Protein AF-A0A7S3RUQ5-F1 (afdb_monomer_lite)

Organism: Emiliania huxleyi (NCBI:txid2903)

Sequence (228 aa):
QRASSPAPGCCCSPVHSRMVQTRSAAAQRRTLAQILPWPLYLPNLIGYVRVITMVAAMLESDPASEKAMWLLLLSLALDYIDGPCARAFDMCTQFGDLLDHYTDHVSMFWLVYITSTSTVNVAVNAAHAVVACGYMARCGHYFKHSSGGNFVTRLVEENNYFNMPAMLWNANTVLIPFVKMSYHIEKGLPQNDSTLLINIFDALGGLVTLSYTVAVCLPPDGRSRKGK

InterPro domains:
  IPR000462 CDP-alcohol phosphatidyltransferase [PF01066] (41-135)
  IPR043130 CDP-alcohol phosphatidyltransferase, transmembrane domain [G3DSA:1.20.120.1760] (20-215)
  IPR048254 CDP-alcohol phosphatidyltransferase, conserved site [PS00379] (82-104)

Foldseek 3Di:
DDDDDDDDDDDDDPPPDPPPVVVCVLVVLLVVQPVDDLCPRPLNVLLVQLLVLQVVLVPDPDNLDPSSLVSNVSSVVSLVVSVVSCVVSVNDDLVSQLSSQLSLLVQLLVLLVQQELDPLLNVLSVLLSCLQNVCCVVPSHGPVPDPFQAPLLCLLPPPDCVRPLVVLQCCQRPVLSSVLSVCCHPPVDRSHDDDPVSVVSNVSNSVSSNVNSVSSVDTGDPPPPPDD

Structure (mmCIF, N/CA/C/O backbone):
data_AF-A0A7S3RUQ5-F1
#
_entry.id   AF-A0A7S3RUQ5-F1
#
loop_
_atom_site.group_PDB
_atom_site.id
_atom_site.type_symbol
_atom_site.label_atom_id
_atom_site.label_alt_id
_atom_site.label_comp_id
_atom_site.label_asym_id
_atom_site.label_entity_id
_atom_site.label_seq_id
_atom_site.pdbx_PDB_ins_code
_atom_site.Cartn_x
_atom_site.Cartn_y
_atom_site.Cartn_z
_atom_site.occupancy
_atom_site.B_iso_or_equiv
_atom_site.auth_seq_id
_atom_site.auth_comp_id
_atom_site.auth_asym_id
_atom_site.auth_atom_id
_atom_site.pdbx_PDB_model_num
ATOM 1 N N . GLN A 1 1 ? -9.495 34.918 87.440 1.00 41.41 1 GLN A N 1
ATOM 2 C CA . GLN A 1 1 ? -10.255 34.450 86.254 1.00 41.41 1 GLN A CA 1
ATOM 3 C C . GLN A 1 1 ? -9.917 35.384 85.091 1.00 41.41 1 GLN A C 1
ATOM 5 O O . GLN A 1 1 ? -9.628 36.542 85.364 1.00 41.41 1 GLN A O 1
ATOM 10 N N . ARG A 1 2 ? -9.808 34.894 83.845 1.00 34.00 2 ARG A N 1
ATOM 11 C CA . ARG A 1 2 ? -9.290 35.691 82.707 1.00 34.00 2 ARG A CA 1
ATOM 12 C C . ARG A 1 2 ? -10.313 36.710 82.191 1.00 34.00 2 ARG A C 1
ATOM 14 O O . ARG A 1 2 ? -11.502 36.414 82.177 1.00 34.00 2 ARG A O 1
ATOM 21 N N . ALA A 1 3 ? -9.817 37.835 81.679 1.00 35.44 3 ALA A N 1
ATOM 22 C CA . ALA A 1 3 ? -10.584 38.824 80.926 1.00 35.44 3 ALA A CA 1
ATOM 23 C C . ALA A 1 3 ? -9.840 39.243 79.640 1.00 35.44 3 ALA A C 1
ATOM 25 O O . ALA A 1 3 ? -8.611 39.244 79.618 1.00 35.44 3 ALA A O 1
ATOM 26 N N . SER A 1 4 ? -10.629 39.641 78.632 1.00 37.72 4 SER A N 1
ATOM 27 C CA . SER A 1 4 ? -10.309 40.485 77.456 1.00 37.72 4 SER A CA 1
ATOM 28 C C . SER A 1 4 ? -9.244 40.063 76.418 1.00 37.72 4 SER A C 1
ATOM 30 O O . SER A 1 4 ? -8.124 39.672 76.730 1.00 37.72 4 SER A O 1
ATOM 32 N N . SER A 1 5 ? -9.631 40.230 75.147 1.00 41.16 5 SER A N 1
ATOM 33 C CA . SER A 1 5 ? -8.851 40.053 73.907 1.00 41.16 5 SER A CA 1
ATOM 34 C C . SER A 1 5 ? -7.804 41.155 73.661 1.00 41.16 5 SER A C 1
ATOM 36 O O . SER A 1 5 ? -7.797 42.169 74.359 1.00 41.16 5 SER A O 1
ATOM 38 N N . PRO A 1 6 ? -6.993 41.019 72.592 1.00 43.19 6 PRO A N 1
ATOM 39 C CA . PRO A 1 6 ? -7.121 41.993 71.492 1.00 43.19 6 PRO A CA 1
ATOM 40 C C . PRO A 1 6 ? -7.038 41.399 70.061 1.00 43.19 6 PRO A C 1
ATOM 42 O O . PRO A 1 6 ? -6.505 40.315 69.845 1.00 43.19 6 PRO A O 1
ATOM 45 N N . ALA A 1 7 ? -7.542 42.159 69.081 1.00 41.59 7 ALA A N 1
ATOM 46 C CA . ALA A 1 7 ? -7.189 42.110 67.643 1.00 41.59 7 ALA A CA 1
ATOM 47 C C . ALA A 1 7 ? -6.176 43.263 67.353 1.00 41.59 7 ALA A C 1
ATOM 49 O O . ALA A 1 7 ? -6.056 44.103 68.252 1.00 41.59 7 ALA A O 1
ATOM 50 N N . PRO A 1 8 ? -5.442 43.394 66.211 1.00 46.91 8 PRO A N 1
ATOM 51 C CA . PRO A 1 8 ? -5.715 42.991 64.808 1.00 46.91 8 PRO A CA 1
ATOM 52 C C . PRO A 1 8 ? -4.567 42.127 64.192 1.00 46.91 8 PRO A C 1
ATOM 54 O O . PRO A 1 8 ? -3.707 41.670 64.933 1.00 46.91 8 PRO A O 1
ATOM 57 N N . GLY A 1 9 ? -4.438 41.839 62.882 1.00 31.56 9 GLY A N 1
ATOM 58 C CA . GLY A 1 9 ? -5.301 42.003 61.691 1.00 31.56 9 GLY A CA 1
ATOM 59 C C . GLY A 1 9 ? -4.497 42.079 60.363 1.00 31.56 9 GLY A C 1
ATOM 60 O O . GLY A 1 9 ? -3.276 42.090 60.389 1.00 31.56 9 GLY A O 1
ATOM 61 N N . CYS A 1 10 ? -5.204 42.151 59.222 1.00 37.03 10 CYS A N 1
ATOM 62 C CA . CYS A 1 10 ? -4.738 42.390 57.834 1.00 37.03 10 CYS A CA 1
ATOM 63 C C . CYS A 1 10 ? -3.540 41.582 57.259 1.00 37.03 10 CYS A C 1
ATOM 65 O O . CYS A 1 10 ? -2.379 41.887 57.511 1.00 37.03 10 CYS A O 1
ATOM 67 N N . CYS A 1 11 ? -3.830 40.679 56.311 1.00 30.78 11 CYS A N 1
ATOM 68 C CA . CYS A 1 11 ? -2.965 40.417 55.149 1.00 30.78 11 CYS A CA 1
ATOM 69 C C . CYS A 1 11 ? -3.794 39.859 53.979 1.00 30.78 11 CYS A C 1
ATOM 71 O O . CYS A 1 11 ? -4.090 38.667 53.915 1.00 30.78 11 CYS A O 1
ATOM 73 N N . CYS A 1 12 ? -4.184 40.732 53.049 1.00 38.19 12 CYS A N 1
ATOM 74 C CA . CYS A 1 12 ? -4.785 40.325 51.780 1.00 38.19 12 CYS A CA 1
ATOM 75 C C . CYS A 1 12 ? -3.699 39.835 50.810 1.00 38.19 12 CYS A C 1
ATOM 77 O O . CYS A 1 12 ? -2.735 40.556 50.571 1.00 38.19 12 CYS A O 1
ATOM 79 N N . SER A 1 13 ? -3.912 38.678 50.176 1.00 39.06 13 SER A N 1
ATOM 80 C CA . SER A 1 13 ? -3.107 38.206 49.039 1.00 39.06 13 SER A CA 1
ATOM 81 C C . SER A 1 13 ? -4.021 37.613 47.958 1.00 39.06 13 SER A C 1
ATOM 83 O O . SER A 1 13 ? -4.624 36.563 48.190 1.00 39.06 13 SER A O 1
ATOM 85 N N . PRO A 1 14 ? -4.154 38.241 46.774 1.00 42.31 14 PRO A N 1
ATOM 86 C CA . PRO A 1 14 ? -5.020 37.744 45.709 1.00 42.31 14 PRO A CA 1
ATOM 87 C C . PRO A 1 14 ? -4.316 36.653 44.884 1.00 42.31 14 PRO A C 1
ATOM 89 O O . PRO A 1 14 ? -3.682 36.929 43.868 1.00 42.31 14 PRO A O 1
ATOM 92 N N . VAL A 1 15 ? -4.456 35.386 45.286 1.00 44.25 15 VAL A N 1
ATOM 93 C CA . VAL A 1 15 ? -3.943 34.225 44.524 1.00 44.25 15 VAL A CA 1
ATOM 94 C C . VAL A 1 15 ? -5.081 33.542 43.754 1.00 44.25 15 VAL A C 1
ATOM 96 O O . VAL A 1 15 ? -5.391 32.371 43.970 1.00 44.25 15 VAL A O 1
ATOM 99 N N . HIS A 1 16 ? -5.750 34.278 42.858 1.00 47.06 16 HIS A N 1
ATOM 100 C CA . HIS A 1 16 ? -6.876 33.741 42.075 1.00 47.06 16 HIS A CA 1
ATOM 101 C C . HIS A 1 16 ? -7.026 34.373 40.679 1.00 47.06 16 HIS A C 1
ATOM 103 O O . HIS A 1 16 ? -8.023 35.020 40.365 1.00 47.06 16 HIS A O 1
ATOM 109 N N . SER A 1 17 ? -6.018 34.212 39.806 1.00 47.34 17 SER A N 1
ATOM 110 C CA . SER A 1 17 ? -6.106 34.741 38.424 1.00 47.34 17 SER A CA 1
ATOM 111 C C . SER A 1 17 ? -5.331 33.988 37.328 1.00 47.34 17 SER A C 1
ATOM 113 O O . SER A 1 17 ? -5.346 34.443 36.191 1.00 47.34 17 SER A O 1
ATOM 115 N N . ARG A 1 18 ? -4.650 32.858 37.603 1.00 45.66 18 ARG A N 1
ATOM 116 C CA . ARG A 1 18 ? -3.743 32.222 36.606 1.00 45.66 18 ARG A CA 1
ATOM 117 C C . ARG A 1 18 ? -4.058 30.765 36.206 1.00 45.66 18 ARG A C 1
ATOM 119 O O . ARG A 1 18 ? -3.348 30.209 35.381 1.00 45.66 18 ARG A O 1
ATOM 126 N N . MET A 1 19 ? -5.132 30.155 36.724 1.00 44.47 19 MET A N 1
A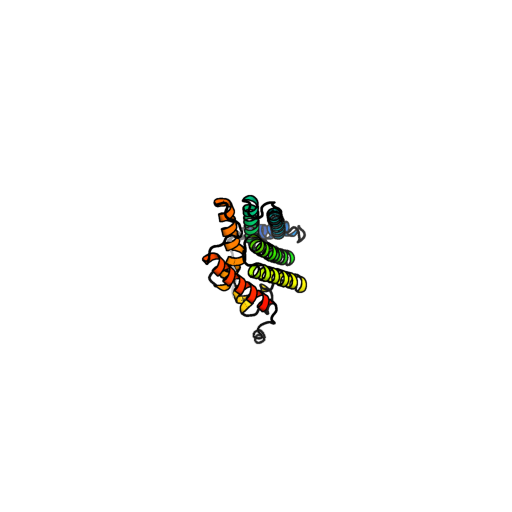TOM 127 C CA . MET A 1 19 ? -5.529 28.765 36.389 1.00 44.47 19 MET A CA 1
ATOM 128 C C . MET A 1 19 ? -6.768 28.623 35.483 1.00 44.47 19 MET A C 1
ATOM 130 O O . MET A 1 19 ? -7.081 27.515 35.054 1.00 44.47 19 MET A O 1
ATOM 134 N N . VAL A 1 20 ? -7.477 29.713 35.168 1.00 47.56 20 VAL A N 1
ATOM 135 C CA . VAL A 1 20 ? -8.730 29.648 34.383 1.00 47.56 20 VAL A CA 1
ATOM 136 C C . VAL A 1 20 ? -8.476 29.696 32.866 1.00 47.56 20 VAL A C 1
ATOM 138 O O . VAL A 1 20 ? -9.166 29.020 32.108 1.00 47.56 20 VAL A O 1
ATOM 141 N N . GLN A 1 21 ? -7.450 30.424 32.409 1.00 48.38 21 GLN A N 1
ATOM 142 C CA . GLN A 1 21 ? -7.190 30.644 30.975 1.00 48.38 21 GLN A CA 1
ATOM 143 C C . GLN A 1 21 ? -6.604 29.434 30.224 1.00 48.38 21 GLN A C 1
ATOM 145 O O . GLN A 1 21 ? -6.778 29.329 29.014 1.00 48.38 21 GLN A O 1
ATOM 150 N N . THR A 1 22 ? -5.933 28.495 30.898 1.00 49.50 22 THR A N 1
ATOM 151 C CA . THR A 1 22 ? -5.364 27.305 30.231 1.00 49.50 22 THR A CA 1
ATOM 152 C C . THR A 1 22 ? -6.409 26.228 29.941 1.00 49.50 22 THR A C 1
ATOM 154 O O . THR A 1 22 ? -6.268 25.475 28.978 1.00 49.50 22 THR A O 1
ATOM 157 N N . ARG A 1 23 ? -7.491 26.169 30.731 1.00 49.53 23 ARG A N 1
ATOM 158 C CA . ARG A 1 23 ? -8.596 25.221 30.517 1.00 49.53 23 ARG A CA 1
ATOM 159 C C . ARG A 1 23 ? -9.481 25.598 29.328 1.00 49.53 23 ARG A C 1
ATOM 161 O O . ARG A 1 23 ? -9.936 24.694 28.629 1.00 49.53 23 ARG A O 1
ATOM 168 N N . SER A 1 24 ? -9.701 26.891 29.067 1.00 54.22 24 SER A N 1
ATOM 169 C CA . SER A 1 24 ? -10.572 27.324 27.966 1.00 54.22 24 SER A CA 1
ATOM 170 C C . SER A 1 24 ? -9.995 26.959 26.599 1.00 54.22 24 SER A C 1
ATOM 172 O O . SER A 1 24 ? -10.702 26.349 25.812 1.00 54.22 24 SER A O 1
ATOM 174 N N . ALA A 1 25 ? -8.711 27.217 26.328 1.00 52.16 25 ALA A N 1
ATOM 175 C CA . ALA A 1 25 ? -8.114 26.925 25.020 1.00 52.16 25 ALA A CA 1
ATOM 176 C C . ALA A 1 25 ? -8.178 25.430 24.636 1.00 52.16 25 ALA A C 1
ATOM 178 O O . ALA A 1 25 ? -8.459 25.101 23.485 1.00 52.16 25 ALA A O 1
ATOM 179 N N . ALA A 1 26 ? -7.970 24.517 25.591 1.00 52.06 26 ALA A N 1
ATOM 180 C CA . ALA A 1 26 ? -8.081 23.076 25.351 1.00 52.06 26 ALA A CA 1
ATOM 181 C C . ALA A 1 26 ? -9.545 22.615 25.194 1.00 52.06 26 ALA A C 1
ATOM 183 O O . ALA A 1 26 ? -9.856 21.844 24.287 1.00 52.06 26 ALA A O 1
ATOM 184 N N . ALA A 1 27 ? -10.461 23.123 26.026 1.00 52.44 27 ALA A N 1
ATOM 185 C CA . ALA A 1 27 ? -11.891 22.825 25.912 1.00 52.44 27 ALA A CA 1
ATOM 186 C C . ALA A 1 27 ? -12.520 23.402 24.625 1.00 52.44 27 ALA A C 1
ATOM 188 O O . ALA A 1 27 ? -13.390 22.780 24.027 1.00 52.44 27 ALA A O 1
ATOM 189 N N . GLN A 1 28 ? -12.041 24.559 24.166 1.00 49.50 28 GLN A N 1
ATOM 190 C CA . GLN A 1 28 ? -12.545 25.275 22.992 1.00 49.50 28 GLN A CA 1
ATOM 191 C C . GLN A 1 28 ? -11.933 24.771 21.672 1.00 49.50 28 GLN A C 1
ATOM 193 O O . GLN A 1 28 ? -12.549 24.899 20.618 1.00 49.50 28 GLN A O 1
ATOM 198 N N . ARG A 1 29 ? -10.756 24.124 21.718 1.00 52.50 29 ARG A N 1
ATOM 199 C CA . ARG A 1 29 ? -10.254 23.301 20.602 1.00 52.50 29 ARG A CA 1
ATOM 200 C C . ARG A 1 29 ? -11.094 22.037 20.405 1.00 52.50 29 ARG A C 1
ATOM 202 O O . ARG A 1 29 ? -11.382 21.689 19.265 1.00 52.50 29 ARG A O 1
ATOM 209 N N . ARG A 1 30 ? -11.534 21.393 21.496 1.00 53.62 30 ARG A N 1
ATOM 210 C CA . ARG A 1 30 ? -12.433 20.226 21.434 1.00 53.62 30 ARG A CA 1
ATOM 211 C C . ARG A 1 30 ? -13.776 20.557 20.782 1.00 53.62 30 ARG A C 1
ATOM 213 O O . ARG A 1 30 ? -14.226 19.796 19.936 1.00 53.62 30 ARG A O 1
ATOM 220 N N . THR A 1 31 ? -14.390 21.697 21.107 1.00 56.38 31 THR A N 1
ATOM 221 C CA . THR A 1 31 ? -15.715 22.038 20.561 1.00 56.38 31 THR A CA 1
ATOM 222 C C . THR A 1 31 ? -15.710 22.323 19.060 1.00 56.38 31 THR A C 1
ATOM 224 O O . THR A 1 31 ? -16.590 21.823 18.373 1.00 56.38 31 THR A O 1
ATOM 227 N N . LEU A 1 32 ? -14.730 23.055 18.515 1.00 53.09 32 LEU A N 1
ATOM 228 C CA . LEU A 1 32 ? -14.664 23.294 17.061 1.00 53.09 32 LEU A CA 1
ATOM 229 C C . LEU A 1 32 ? -14.404 22.011 16.258 1.00 53.09 32 LEU A C 1
ATOM 231 O O . LEU A 1 32 ? -14.977 21.834 15.187 1.00 53.09 32 LEU A O 1
ATOM 235 N N . ALA A 1 33 ? -13.586 21.105 16.797 1.00 55.34 33 ALA A N 1
ATOM 236 C CA . ALA A 1 33 ? -13.319 19.801 16.199 1.00 55.34 33 ALA A CA 1
ATOM 237 C C . ALA A 1 33 ? -14.564 18.884 16.205 1.00 55.34 33 ALA A C 1
ATOM 239 O O . ALA A 1 33 ? -14.826 18.194 15.224 1.00 55.34 33 ALA A O 1
ATOM 240 N N . GLN A 1 34 ? -15.358 18.906 17.282 1.00 57.88 34 GLN A N 1
ATOM 241 C CA . GLN A 1 34 ? -16.485 17.985 17.508 1.00 57.88 34 GLN A CA 1
ATOM 242 C C . GLN A 1 34 ? -17.861 18.487 17.019 1.00 57.88 34 GLN A C 1
ATOM 244 O O . GLN A 1 34 ? -18.868 17.829 17.269 1.00 57.88 34 GLN A O 1
ATOM 249 N N . ILE A 1 35 ? -17.939 19.624 16.314 1.00 67.31 35 ILE A N 1
ATOM 250 C CA . ILE A 1 35 ? -19.180 20.063 15.633 1.00 67.31 35 ILE A CA 1
ATOM 251 C C . ILE A 1 35 ? -19.417 19.282 14.329 1.00 67.31 35 ILE 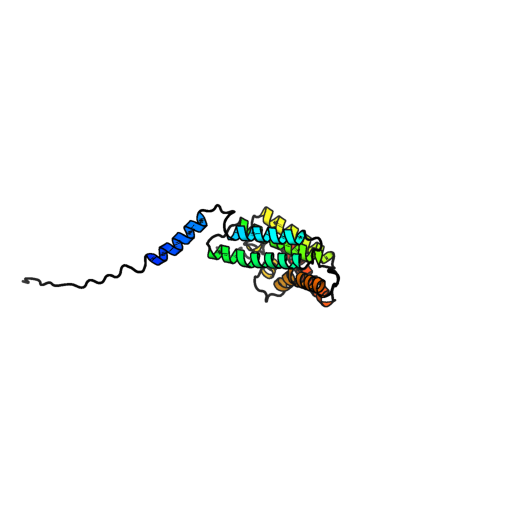A C 1
ATOM 253 O O . ILE A 1 35 ? -20.558 19.114 13.900 1.00 67.31 35 ILE A O 1
ATOM 257 N N . LEU A 1 36 ? -18.347 18.812 13.684 1.00 78.44 36 LEU A N 1
ATOM 258 C CA . LEU A 1 36 ? -18.434 18.056 12.438 1.00 78.44 36 LEU A CA 1
ATOM 259 C C . LEU A 1 36 ? -18.882 16.607 12.706 1.00 78.44 36 LEU A C 1
ATOM 261 O O . LEU A 1 36 ? -18.497 16.028 13.720 1.00 78.44 36 LEU A O 1
ATOM 265 N N . PRO A 1 37 ? -19.661 15.978 11.807 1.00 86.38 37 PRO A N 1
ATOM 266 C CA . PRO A 1 37 ? -19.917 14.546 11.889 1.00 86.38 37 PRO A CA 1
ATOM 267 C C . PRO A 1 37 ? -18.615 13.772 11.638 1.00 86.38 37 PRO A C 1
ATOM 269 O O . PRO A 1 37 ? -17.751 14.226 10.887 1.00 86.38 37 PRO A O 1
ATOM 272 N N . TRP A 1 38 ? -18.496 12.569 12.209 1.00 85.94 38 TRP A N 1
ATOM 273 C CA . TRP A 1 38 ? -17.268 11.764 12.154 1.00 85.94 38 TRP A CA 1
ATOM 274 C C . TRP A 1 38 ? -16.650 11.546 10.751 1.00 85.94 38 TRP A C 1
ATOM 276 O O . TRP A 1 38 ? -15.420 11.504 10.684 1.00 85.94 38 TRP A O 1
ATOM 286 N N . PRO A 1 39 ? -17.389 11.464 9.616 1.00 89.38 39 PRO A N 1
ATOM 287 C CA . PRO A 1 39 ? -16.758 11.332 8.297 1.00 89.38 39 PRO A CA 1
ATOM 288 C C . PRO A 1 39 ? -15.963 12.581 7.890 1.00 89.38 39 PRO A C 1
ATOM 290 O O . PRO A 1 39 ? -15.041 12.497 7.094 1.00 89.38 39 PRO A O 1
ATOM 293 N N . LEU A 1 40 ? -16.300 13.746 8.452 1.00 89.44 40 LEU A N 1
ATOM 294 C CA . LEU A 1 40 ? -15.682 15.038 8.141 1.00 89.44 40 LEU A CA 1
ATOM 295 C C . LEU A 1 40 ? -14.613 15.453 9.165 1.00 89.44 40 LEU A C 1
ATOM 297 O O . LEU A 1 40 ? -14.158 16.595 9.155 1.00 89.44 40 LEU A O 1
ATOM 301 N N . TYR A 1 41 ? -14.200 14.550 10.059 1.00 91.12 41 TYR A N 1
ATOM 302 C CA . TYR A 1 41 ? -13.046 14.786 10.925 1.00 91.12 41 TYR A CA 1
ATOM 303 C C . TYR A 1 41 ? -11.772 14.965 10.090 1.00 91.12 41 TYR A C 1
ATOM 305 O O . TYR A 1 41 ? -11.559 14.251 9.112 1.00 91.12 41 TYR A O 1
ATOM 313 N N . LEU A 1 42 ? -10.895 15.884 10.507 1.00 89.62 42 LEU A N 1
ATOM 314 C CA . LEU A 1 42 ? -9.682 16.245 9.762 1.00 89.62 42 LEU A CA 1
ATOM 315 C C . LEU A 1 42 ? -8.812 15.039 9.329 1.00 89.62 42 LEU A C 1
ATOM 317 O O . LEU A 1 42 ? -8.408 15.029 8.170 1.00 89.62 42 LEU A O 1
ATOM 321 N N . PRO A 1 43 ? -8.565 14.003 10.162 1.00 91.31 43 PRO A N 1
ATOM 322 C CA . PRO A 1 43 ? -7.822 12.814 9.730 1.00 91.31 43 PRO A CA 1
ATOM 323 C C . PRO A 1 43 ? -8.531 12.032 8.617 1.00 91.31 43 PRO A C 1
ATOM 325 O O . PRO A 1 43 ? -7.895 11.615 7.658 1.00 91.31 43 PRO A O 1
ATOM 328 N N . ASN A 1 44 ? -9.859 11.897 8.692 1.00 93.62 44 ASN A N 1
ATOM 329 C CA . ASN A 1 44 ? -10.645 11.201 7.671 1.00 93.62 44 ASN A CA 1
ATOM 330 C C . ASN A 1 44 ? -10.645 11.981 6.344 1.00 93.62 44 ASN A C 1
ATOM 332 O O . ASN A 1 44 ? -10.560 11.374 5.280 1.00 93.62 44 ASN A O 1
ATOM 336 N N . LEU A 1 45 ? -10.650 13.320 6.397 1.00 93.75 45 LEU A N 1
ATOM 337 C CA . LEU A 1 45 ? -10.471 14.165 5.211 1.00 93.75 45 LEU A CA 1
ATOM 338 C C . LEU A 1 45 ? -9.080 13.989 4.577 1.00 93.75 45 LEU A C 1
ATOM 340 O O . LEU A 1 45 ? -8.988 13.911 3.354 1.00 93.75 45 LEU A O 1
ATOM 344 N N . ILE A 1 46 ? -8.016 13.883 5.385 1.00 94.19 46 ILE A N 1
ATOM 345 C CA . ILE A 1 46 ? -6.659 13.563 4.901 1.00 94.19 46 ILE A CA 1
ATOM 346 C C . ILE A 1 46 ? -6.656 12.182 4.224 1.00 94.19 46 ILE A C 1
ATOM 348 O O . ILE A 1 46 ? -6.179 12.068 3.096 1.00 94.19 46 ILE A O 1
ATOM 352 N N . GLY A 1 47 ? -7.287 11.176 4.841 1.00 93.81 47 GLY A N 1
ATOM 353 C CA . GLY A 1 47 ? -7.475 9.843 4.261 1.00 93.81 47 GLY A CA 1
ATOM 354 C C . GLY A 1 47 ? -8.219 9.854 2.917 1.00 93.81 47 GLY A C 1
ATOM 355 O O . GLY A 1 47 ? -7.823 9.159 1.984 1.00 93.81 47 GLY A O 1
ATOM 356 N N . TYR A 1 48 ? -9.246 10.695 2.745 1.00 96.25 48 TYR A N 1
ATOM 357 C CA . TYR A 1 48 ? -9.910 10.851 1.442 1.00 96.25 48 TYR A CA 1
ATOM 358 C C . TYR A 1 48 ? -8.991 11.471 0.385 1.00 96.25 48 TYR A C 1
ATOM 360 O O . TYR A 1 48 ? -8.985 11.009 -0.756 1.00 96.25 48 TYR A O 1
ATOM 368 N N . VAL A 1 49 ? -8.198 12.488 0.744 1.00 96.56 49 VAL A N 1
ATOM 369 C CA . VAL A 1 49 ? -7.220 13.083 -0.182 1.00 96.56 49 VAL A CA 1
ATOM 370 C C . VAL A 1 49 ? -6.165 12.047 -0.577 1.00 96.56 49 VAL A C 1
ATOM 372 O O . VAL A 1 49 ? -5.895 11.918 -1.767 1.00 96.56 49 VAL A O 1
ATOM 375 N N . ARG A 1 50 ? -5.656 11.251 0.376 1.00 95.44 50 ARG A N 1
ATOM 376 C CA . ARG A 1 50 ? -4.743 10.118 0.137 1.00 95.44 50 ARG A CA 1
ATOM 377 C C . ARG A 1 50 ? -5.315 9.141 -0.893 1.00 95.44 50 ARG A C 1
ATOM 379 O O . ARG A 1 50 ? -4.671 8.893 -1.912 1.00 95.44 50 ARG A O 1
ATOM 386 N N . VAL A 1 51 ? -6.548 8.662 -0.696 1.00 96.75 51 VAL A N 1
ATOM 387 C CA . VAL A 1 51 ? -7.229 7.764 -1.652 1.00 96.75 51 VAL A CA 1
ATOM 388 C C . VAL A 1 51 ? -7.353 8.406 -3.036 1.00 96.75 51 VAL A C 1
ATOM 390 O O . VAL A 1 51 ? -7.058 7.753 -4.035 1.00 96.75 51 VAL A O 1
ATOM 393 N N . ILE A 1 52 ? -7.732 9.686 -3.118 1.00 97.44 52 ILE A N 1
ATOM 394 C CA . ILE A 1 52 ? -7.829 10.410 -4.396 1.00 97.44 52 ILE A CA 1
ATOM 395 C C . ILE A 1 52 ? -6.456 10.507 -5.078 1.00 97.44 52 ILE A C 1
ATOM 397 O O . ILE A 1 52 ? -6.367 10.258 -6.278 1.00 97.44 52 ILE A O 1
ATOM 401 N N . THR A 1 53 ? -5.382 10.815 -4.343 1.00 96.94 53 THR A N 1
ATOM 402 C CA . THR A 1 53 ? -4.021 10.892 -4.905 1.00 96.94 53 THR A CA 1
ATOM 403 C C . THR A 1 53 ? -3.491 9.532 -5.355 1.00 96.94 53 THR A C 1
ATOM 405 O O . THR A 1 53 ? -2.903 9.443 -6.431 1.00 96.94 53 THR A O 1
ATOM 408 N N . MET A 1 54 ? -3.766 8.462 -4.600 1.00 96.50 54 MET A N 1
ATOM 409 C CA . MET A 1 54 ? -3.426 7.089 -4.980 1.00 96.50 54 MET A CA 1
ATOM 410 C C . MET A 1 54 ? -4.149 6.681 -6.269 1.00 96.50 54 MET A C 1
ATOM 412 O O . MET A 1 54 ? -3.512 6.239 -7.221 1.00 96.50 54 MET A O 1
ATOM 416 N N . VAL A 1 55 ? -5.472 6.866 -6.328 1.00 96.62 55 VAL A N 1
ATOM 417 C CA . VAL A 1 55 ? -6.276 6.519 -7.509 1.00 96.62 55 VAL A CA 1
ATOM 418 C C . VAL A 1 55 ? -5.873 7.366 -8.717 1.00 96.62 55 VAL A C 1
ATOM 420 O O . VAL A 1 55 ? -5.781 6.835 -9.819 1.00 96.62 55 VAL A O 1
ATOM 423 N N . ALA A 1 56 ? -5.558 8.651 -8.532 1.00 96.50 56 ALA A N 1
ATOM 424 C CA . ALA A 1 56 ? -5.038 9.491 -9.608 1.00 96.50 56 ALA A CA 1
ATOM 425 C C . ALA A 1 56 ? -3.714 8.950 -10.177 1.00 96.50 56 ALA A C 1
ATOM 427 O O . ALA A 1 56 ? -3.563 8.918 -11.392 1.00 96.50 56 ALA A O 1
ATOM 428 N N . ALA A 1 57 ? -2.795 8.460 -9.335 1.00 95.62 57 ALA A N 1
ATOM 429 C CA . ALA A 1 57 ? -1.564 7.817 -9.801 1.00 95.62 57 ALA A CA 1
ATOM 430 C C . ALA A 1 57 ? -1.821 6.502 -10.558 1.00 95.62 57 ALA A C 1
ATOM 432 O O . ALA A 1 57 ? -1.195 6.249 -11.583 1.00 95.62 57 ALA A O 1
ATOM 433 N N . MET A 1 58 ? -2.756 5.677 -10.073 1.00 94.75 58 MET A N 1
ATOM 434 C CA . MET A 1 58 ? -3.147 4.411 -10.712 1.00 94.75 58 MET A CA 1
ATOM 435 C C . MET A 1 58 ? -3.807 4.598 -12.088 1.00 94.75 58 MET A C 1
ATOM 437 O O . MET A 1 58 ? -3.813 3.669 -12.891 1.00 94.75 58 MET A O 1
ATOM 441 N N . LEU A 1 59 ? -4.390 5.774 -12.343 1.00 95.81 59 LEU A N 1
ATOM 442 C CA . LEU A 1 59 ? -5.073 6.123 -13.592 1.00 95.81 59 LEU A CA 1
ATOM 443 C C . LEU A 1 59 ? -4.171 6.835 -14.615 1.00 95.81 59 LEU A C 1
ATOM 445 O O . LEU A 1 59 ? -4.639 7.137 -15.715 1.00 95.81 59 LEU A O 1
ATOM 449 N N . GLU A 1 60 ? -2.901 7.108 -14.294 1.00 94.81 60 GLU A N 1
ATOM 450 C CA . GLU A 1 60 ? -1.958 7.634 -15.284 1.00 94.81 60 GLU A CA 1
ATOM 451 C C . GLU A 1 60 ? -1.698 6.603 -16.391 1.00 94.81 60 GLU A C 1
ATOM 453 O O . GLU A 1 60 ? -1.576 5.403 -16.148 1.00 94.81 60 GLU A O 1
ATOM 458 N N . SER A 1 61 ? -1.571 7.08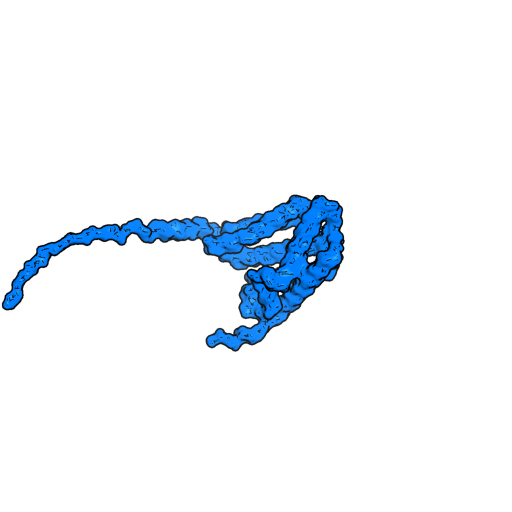1 -17.632 1.00 90.00 61 SER A N 1
ATOM 459 C CA . SER A 1 61 ? -1.339 6.227 -18.806 1.00 90.00 61 SER A CA 1
ATOM 460 C C . SER A 1 61 ? -0.001 5.483 -18.771 1.00 90.00 61 SER A C 1
ATOM 462 O O . SER A 1 61 ? 0.141 4.448 -19.415 1.00 90.00 61 SER A O 1
ATOM 464 N N . ASP A 1 62 ? 0.971 6.028 -18.038 1.00 90.06 62 ASP A N 1
ATOM 465 C CA . ASP A 1 62 ? 2.198 5.345 -17.643 1.00 90.06 62 ASP A CA 1
ATOM 466 C C . ASP A 1 62 ? 2.228 5.248 -16.103 1.00 90.06 62 ASP A C 1
ATOM 468 O O . ASP A 1 62 ? 2.420 6.274 -15.430 1.00 90.06 62 ASP A O 1
ATOM 472 N N . PRO A 1 63 ? 2.053 4.034 -15.540 1.00 87.44 63 PRO A N 1
ATOM 473 C CA . PRO A 1 63 ? 2.055 3.795 -14.099 1.00 87.44 63 PRO A CA 1
ATOM 474 C C . PRO A 1 63 ? 3.348 4.177 -13.369 1.00 87.44 63 PRO A C 1
ATOM 476 O O . PRO A 1 63 ? 3.298 4.370 -12.156 1.00 87.44 63 PRO A O 1
ATOM 479 N N . ALA A 1 64 ? 4.486 4.297 -14.065 1.00 88.00 64 ALA A N 1
ATOM 480 C CA . ALA A 1 64 ? 5.751 4.752 -13.479 1.00 88.00 64 ALA A CA 1
ATOM 481 C C . ALA A 1 64 ? 6.205 6.123 -14.002 1.00 88.00 64 ALA A C 1
ATOM 483 O O . ALA A 1 64 ? 7.374 6.480 -13.861 1.00 88.00 64 ALA A O 1
ATOM 484 N N . SER A 1 65 ? 5.279 6.915 -14.545 1.00 92.62 65 SER A N 1
ATOM 485 C CA . SER A 1 65 ? 5.536 8.318 -14.866 1.00 92.62 65 SER A CA 1
ATOM 486 C C . SER A 1 65 ? 5.944 9.116 -13.621 1.00 92.62 65 SER A C 1
ATOM 488 O O . SER A 1 65 ? 5.529 8.822 -12.496 1.00 92.62 65 SER A O 1
ATOM 490 N N . GLU A 1 66 ? 6.704 10.196 -13.820 1.00 93.44 66 GLU A N 1
ATOM 491 C CA . GLU A 1 66 ? 7.116 11.090 -12.727 1.00 93.44 66 GLU A CA 1
ATOM 492 C C . GLU A 1 66 ? 5.908 11.618 -11.930 1.00 93.44 66 GLU A C 1
ATOM 494 O O . GLU A 1 66 ? 5.935 11.688 -10.702 1.00 93.44 66 GLU A O 1
ATOM 499 N N . LYS A 1 67 ? 4.801 11.911 -12.623 1.00 94.94 67 LYS A N 1
ATOM 500 C CA . LYS A 1 67 ? 3.542 12.345 -12.012 1.00 94.94 67 LYS A CA 1
ATOM 501 C C . LYS A 1 67 ? 2.911 11.254 -11.141 1.00 94.94 67 LYS A C 1
ATOM 503 O O . LYS A 1 67 ? 2.503 11.562 -10.022 1.00 94.94 67 LYS A O 1
ATOM 508 N N . ALA A 1 68 ? 2.856 10.003 -11.609 1.00 94.56 68 ALA A N 1
ATOM 509 C CA . ALA A 1 68 ? 2.369 8.882 -10.803 1.00 94.56 68 ALA A CA 1
ATOM 510 C C . ALA A 1 68 ? 3.237 8.683 -9.549 1.00 94.56 68 ALA A C 1
ATOM 512 O O . ALA A 1 68 ? 2.706 8.557 -8.445 1.00 94.56 68 ALA A O 1
ATOM 513 N N . MET A 1 69 ? 4.566 8.755 -9.691 1.00 94.12 69 MET A N 1
ATOM 514 C CA . MET A 1 69 ? 5.504 8.668 -8.568 1.00 94.12 69 MET A CA 1
ATOM 515 C C . MET A 1 69 ? 5.275 9.783 -7.534 1.00 94.12 69 MET A C 1
ATOM 517 O O . MET A 1 69 ? 5.147 9.487 -6.347 1.00 94.12 69 MET A O 1
ATOM 521 N N . TRP A 1 70 ? 5.159 11.050 -7.951 1.00 95.94 70 TRP A N 1
ATOM 522 C CA . TRP A 1 70 ? 4.893 12.164 -7.029 1.00 95.94 70 TRP A CA 1
ATOM 523 C C . TRP A 1 70 ? 3.532 12.060 -6.333 1.00 95.94 70 TRP A C 1
ATOM 525 O O . TRP A 1 70 ? 3.432 12.367 -5.145 1.00 95.94 70 TRP A O 1
ATOM 535 N N . LEU A 1 71 ? 2.493 11.600 -7.035 1.00 96.75 71 LEU A N 1
ATOM 536 C CA . LEU A 1 71 ? 1.169 11.368 -6.450 1.00 96.75 71 LEU A CA 1
ATOM 537 C C . LEU A 1 71 ? 1.183 10.226 -5.418 1.00 96.75 71 LEU A C 1
ATOM 539 O O . LEU A 1 71 ? 0.556 10.355 -4.367 1.00 96.75 71 LEU A O 1
ATOM 543 N N . LEU A 1 72 ? 1.937 9.149 -5.663 1.00 95.38 72 LEU A N 1
ATOM 544 C CA . LEU A 1 72 ? 2.128 8.053 -4.703 1.00 95.38 72 LEU A CA 1
ATOM 545 C C . LEU A 1 72 ? 2.964 8.483 -3.488 1.00 95.38 72 LEU A C 1
ATOM 547 O O . LEU A 1 72 ? 2.615 8.140 -2.361 1.00 95.38 72 LEU A O 1
ATOM 551 N N . LEU A 1 73 ? 4.018 9.282 -3.686 1.00 94.94 73 LEU A N 1
ATOM 552 C CA . LEU A 1 73 ? 4.799 9.860 -2.585 1.00 94.94 73 LEU A CA 1
ATOM 553 C C . LEU A 1 73 ? 3.962 10.827 -1.735 1.00 94.94 73 LEU A C 1
ATOM 555 O O . LEU A 1 73 ? 4.064 10.808 -0.511 1.00 94.94 73 LEU A O 1
ATOM 559 N N . LEU A 1 74 ? 3.093 11.632 -2.358 1.00 96.44 74 LEU A N 1
ATOM 560 C CA . LEU A 1 74 ? 2.129 12.471 -1.643 1.00 96.44 74 LEU A CA 1
ATOM 561 C C . LEU A 1 74 ? 1.119 11.618 -0.862 1.00 96.44 74 LEU A C 1
ATOM 563 O O . LEU A 1 74 ? 0.864 11.904 0.304 1.00 96.44 74 LEU A O 1
ATOM 567 N N . SER A 1 75 ? 0.597 10.547 -1.464 1.00 96.06 75 SER A N 1
ATOM 568 C CA . SER A 1 75 ? -0.293 9.589 -0.797 1.00 96.06 75 SER A CA 1
ATOM 569 C C . SER A 1 75 ? 0.354 8.986 0.461 1.00 96.06 75 SER A C 1
ATOM 571 O O . SER A 1 75 ? -0.264 8.979 1.524 1.00 96.06 75 SER A O 1
ATOM 573 N N . LEU A 1 76 ? 1.616 8.551 0.368 1.00 93.50 76 LEU A N 1
ATOM 574 C CA . LEU A 1 76 ? 2.395 8.004 1.489 1.00 93.50 76 LEU A CA 1
ATOM 575 C C . LEU A 1 76 ? 2.756 9.067 2.547 1.00 93.50 76 LEU A C 1
ATOM 577 O O . LEU A 1 76 ? 2.850 8.771 3.735 1.00 93.50 76 LEU A O 1
ATOM 581 N N . ALA A 1 77 ? 2.941 10.326 2.147 1.00 95.31 77 ALA A N 1
ATOM 582 C CA . ALA A 1 77 ? 3.152 11.419 3.093 1.00 95.31 77 ALA A CA 1
ATOM 583 C C . ALA A 1 77 ? 1.870 11.771 3.872 1.00 95.31 77 ALA A C 1
ATOM 585 O O . ALA A 1 77 ? 1.949 12.115 5.050 1.00 95.31 77 ALA A O 1
ATOM 586 N N . LEU A 1 78 ? 0.699 11.691 3.230 1.00 95.00 78 LEU A N 1
ATOM 587 C CA . LEU A 1 78 ? -0.601 11.933 3.865 1.00 95.00 78 LEU A CA 1
ATOM 588 C C . LEU A 1 78 ? -0.953 10.829 4.871 1.00 95.00 78 LEU A C 1
ATOM 590 O O . LEU A 1 78 ? -1.379 11.158 5.976 1.00 95.00 78 LEU A O 1
ATOM 594 N N . ASP A 1 79 ? -0.694 9.568 4.512 1.00 92.94 79 ASP A N 1
ATOM 595 C CA . ASP A 1 79 ? -0.749 8.397 5.403 1.00 92.94 79 ASP A CA 1
ATOM 596 C C . ASP A 1 79 ? 0.009 8.641 6.717 1.00 92.94 79 ASP A C 1
ATOM 598 O O . ASP A 1 79 ? -0.573 8.707 7.801 1.00 92.94 79 ASP A O 1
ATOM 602 N N . TYR A 1 80 ? 1.310 8.927 6.612 1.00 91.88 80 TYR A N 1
ATOM 603 C CA . TYR A 1 80 ? 2.165 9.147 7.777 1.00 91.88 80 TYR A CA 1
ATOM 604 C C . TYR A 1 80 ? 1.666 10.274 8.707 1.00 91.88 80 TYR A C 1
ATOM 606 O O . TYR A 1 80 ? 1.994 10.294 9.897 1.00 91.88 80 TYR A O 1
ATOM 614 N N . ILE A 1 81 ? 0.878 11.223 8.186 1.00 92.88 81 ILE A N 1
ATOM 615 C CA . ILE A 1 81 ? 0.358 12.387 8.913 1.00 92.88 81 ILE A CA 1
ATOM 616 C C . ILE A 1 81 ? -1.032 12.131 9.527 1.00 92.88 81 ILE A C 1
ATOM 618 O O . ILE A 1 81 ? -1.318 12.687 10.596 1.00 92.88 81 ILE A O 1
ATOM 622 N N . ASP A 1 82 ? -1.890 11.300 8.924 1.00 91.12 82 ASP A N 1
ATOM 623 C CA . ASP A 1 82 ? -3.290 11.155 9.351 1.00 91.12 82 ASP A CA 1
ATOM 624 C C . ASP A 1 82 ? -3.426 10.574 10.776 1.00 91.12 82 ASP A C 1
ATOM 626 O O . ASP A 1 82 ? -4.100 11.168 11.627 1.00 91.12 82 ASP A O 1
ATOM 630 N N . GLY A 1 83 ? -2.683 9.516 11.103 1.00 89.19 83 GLY A N 1
ATOM 631 C CA . GLY A 1 83 ? -2.656 8.890 12.423 1.00 89.19 83 GLY A CA 1
ATOM 632 C C . GLY A 1 83 ? -2.139 9.814 13.539 1.00 89.19 83 GLY A C 1
ATOM 633 O O . GLY A 1 83 ? -2.785 9.920 14.591 1.00 89.19 83 GLY A O 1
ATOM 634 N N . PRO A 1 84 ? -0.989 10.501 13.376 1.00 91.94 84 PRO A N 1
ATOM 635 C CA . PRO A 1 84 ? -0.553 11.550 14.296 1.00 91.94 84 PRO A CA 1
ATOM 636 C C . PRO A 1 84 ? -1.588 12.663 14.479 1.00 91.94 84 PRO A C 1
ATOM 638 O O . PRO A 1 84 ? -1.837 13.058 15.620 1.00 91.94 84 PRO A O 1
ATOM 641 N N . CYS A 1 85 ? -2.242 13.122 13.406 1.00 90.38 85 CYS A N 1
ATOM 642 C CA . CYS A 1 85 ? -3.327 14.098 13.501 1.00 90.38 85 CYS A CA 1
ATOM 643 C C . CYS A 1 85 ? -4.522 13.553 14.301 1.00 90.38 85 CYS A C 1
ATOM 645 O O . CYS A 1 85 ? -5.005 14.237 15.204 1.00 90.38 85 CYS A O 1
ATOM 647 N N . ALA A 1 86 ? -4.961 12.317 14.052 1.00 90.88 86 ALA A N 1
ATOM 648 C CA . ALA A 1 86 ? -6.068 11.693 14.778 1.00 90.88 86 ALA A CA 1
ATOM 649 C C . ALA A 1 86 ? -5.813 11.633 16.290 1.00 90.88 86 ALA A C 1
ATOM 651 O O . ALA A 1 86 ? -6.686 11.999 17.082 1.00 90.88 86 ALA A O 1
ATOM 652 N N . ARG A 1 87 ? -4.588 11.264 16.687 1.00 91.31 87 ARG A N 1
ATOM 653 C CA . ARG A 1 87 ? -4.157 11.237 18.093 1.00 91.31 87 ARG A CA 1
ATOM 654 C C . ARG A 1 87 ? -4.015 12.637 18.696 1.00 91.31 87 ARG A C 1
ATOM 656 O O . ARG A 1 87 ? -4.391 12.835 19.847 1.00 91.31 87 ARG A O 1
ATOM 663 N N . ALA A 1 88 ? -3.504 13.611 17.942 1.00 89.50 88 ALA A N 1
ATOM 664 C CA . ALA A 1 88 ? -3.318 14.985 18.417 1.00 89.50 88 ALA A CA 1
ATOM 665 C C . ALA A 1 88 ? -4.641 15.745 18.628 1.00 89.50 88 ALA A C 1
ATOM 667 O O . ALA A 1 88 ? -4.710 16.622 19.491 1.00 89.50 88 ALA A O 1
ATOM 668 N N . PHE A 1 89 ? -5.680 15.415 17.853 1.00 86.06 89 PHE A N 1
ATOM 669 C CA . PHE A 1 89 ? -6.988 16.076 17.910 1.00 86.06 89 PHE A CA 1
ATOM 670 C C . PHE A 1 89 ? -8.079 15.290 18.657 1.00 86.06 89 PHE A C 1
ATOM 672 O O . PHE A 1 89 ? -9.191 15.800 18.759 1.00 86.06 89 PHE A O 1
ATOM 679 N N . ASP A 1 90 ? -7.779 14.109 19.218 1.00 87.12 90 ASP A N 1
ATOM 680 C CA . ASP A 1 90 ? -8.774 13.248 19.899 1.00 87.12 90 ASP A CA 1
ATOM 681 C C . ASP A 1 90 ? -9.909 12.831 18.922 1.00 87.12 90 ASP A C 1
ATOM 683 O O . ASP A 1 90 ? -11.095 12.835 19.248 1.00 87.12 90 ASP A O 1
ATOM 687 N N . MET A 1 91 ? -9.520 12.541 17.668 1.00 89.00 91 MET A N 1
ATOM 688 C CA . MET A 1 91 ? -10.385 12.343 16.488 1.00 89.00 91 MET A CA 1
ATOM 689 C C . MET A 1 91 ? -10.238 10.949 15.848 1.00 89.00 91 MET A C 1
ATOM 691 O O . MET A 1 91 ? -10.595 10.753 14.686 1.00 89.00 91 MET A O 1
ATOM 695 N N . CYS A 1 92 ? -9.707 9.965 16.576 1.00 89.88 92 CYS A N 1
ATOM 696 C CA . CYS A 1 92 ? -9.598 8.589 16.089 1.00 89.88 92 CYS A CA 1
ATOM 697 C C . CYS A 1 92 ? -10.987 7.987 15.807 1.00 89.88 92 CYS A C 1
ATOM 699 O O . CYS A 1 92 ? -11.883 8.055 16.649 1.00 89.88 92 CYS A O 1
ATOM 701 N N . THR A 1 93 ? -11.162 7.356 14.642 1.00 92.00 93 THR A N 1
ATOM 702 C CA . THR A 1 93 ? -12.403 6.655 14.275 1.00 92.00 93 THR A CA 1
ATOM 703 C C . THR A 1 93 ? -12.084 5.282 13.693 1.00 92.00 93 THR A C 1
ATOM 705 O O . THR A 1 93 ? -11.119 5.145 12.949 1.00 92.00 93 THR A O 1
ATOM 708 N N . GLN A 1 94 ? -12.917 4.279 13.988 1.00 91.75 94 GLN A N 1
ATOM 709 C CA . GLN A 1 94 ? -12.787 2.926 13.425 1.00 91.75 94 GLN A CA 1
ATOM 710 C C . GLN A 1 94 ? -12.885 2.926 11.890 1.00 91.75 94 GLN A C 1
ATOM 712 O O . GLN A 1 94 ? -12.250 2.117 11.226 1.00 91.75 94 GLN A O 1
ATOM 717 N N . PHE A 1 95 ? -13.662 3.850 11.316 1.00 93.12 95 PHE A N 1
ATOM 718 C CA . PHE A 1 95 ? -13.721 4.028 9.868 1.00 93.12 95 PHE A CA 1
ATOM 719 C C . PHE A 1 95 ? -12.388 4.520 9.292 1.00 93.12 95 PHE A C 1
ATOM 721 O O . PHE A 1 95 ? -11.940 3.967 8.296 1.00 93.12 95 PHE A O 1
ATOM 728 N N . GLY A 1 96 ? -11.767 5.536 9.904 1.00 91.94 96 GLY A N 1
ATOM 729 C CA . GLY A 1 96 ? -10.473 6.060 9.460 1.00 91.94 96 GLY A CA 1
ATOM 730 C C . GLY A 1 96 ? -9.374 5.004 9.550 1.00 91.94 96 GLY A C 1
ATOM 731 O O . GLY A 1 96 ? -8.666 4.792 8.576 1.00 91.94 96 GLY A O 1
ATOM 732 N N . ASP A 1 97 ? -9.325 4.281 10.673 1.00 92.94 97 ASP A N 1
ATOM 733 C CA . ASP A 1 97 ? -8.423 3.142 10.894 1.00 92.94 97 ASP A CA 1
ATOM 734 C C . ASP A 1 97 ? -8.592 2.050 9.823 1.00 92.94 97 ASP A C 1
ATOM 736 O O . ASP A 1 97 ? -7.620 1.591 9.235 1.00 92.94 97 ASP A O 1
ATOM 740 N N . LEU A 1 98 ? -9.829 1.668 9.491 1.00 94.69 98 LEU A N 1
ATOM 741 C CA . LEU A 1 98 ? -10.075 0.717 8.405 1.00 94.69 98 LEU A CA 1
ATOM 742 C C . LEU A 1 98 ? -9.679 1.274 7.032 1.00 94.69 98 LEU A C 1
ATOM 744 O O . LEU A 1 98 ? -9.046 0.564 6.254 1.00 94.69 98 LEU A O 1
ATOM 748 N N . LEU A 1 99 ? -10.072 2.512 6.714 1.00 94.50 99 LEU A N 1
ATOM 749 C CA . LEU A 1 99 ? -9.811 3.151 5.421 1.00 94.50 99 LEU A CA 1
ATOM 750 C C . LEU A 1 99 ? -8.311 3.235 5.128 1.00 94.50 99 LEU A C 1
ATOM 752 O O . LEU A 1 99 ? -7.901 2.947 4.004 1.00 94.50 99 LEU A O 1
ATOM 756 N N . ASP A 1 100 ? -7.526 3.590 6.141 1.00 93.06 100 ASP A N 1
ATOM 757 C CA . ASP A 1 100 ? -6.068 3.563 6.133 1.00 93.06 100 ASP A CA 1
ATOM 758 C C . ASP A 1 100 ? -5.547 2.179 5.704 1.00 93.06 100 ASP A C 1
ATOM 760 O O . ASP A 1 100 ? -5.040 2.014 4.590 1.00 93.06 100 ASP A O 1
ATOM 764 N N . HIS A 1 101 ? -5.812 1.144 6.508 1.00 94.12 101 HIS A N 1
ATOM 765 C CA . HIS A 1 101 ? -5.314 -0.204 6.236 1.00 94.12 101 HIS A CA 1
ATOM 766 C C . HIS A 1 101 ? -5.802 -0.774 4.884 1.00 94.12 101 HIS A C 1
ATOM 768 O O . HIS A 1 101 ? -5.051 -1.496 4.225 1.00 94.12 101 HIS A O 1
ATOM 774 N N . TYR A 1 102 ? -7.020 -0.459 4.418 1.00 95.44 102 TYR A N 1
ATOM 775 C CA . TYR A 1 102 ? -7.465 -0.826 3.060 1.00 95.44 102 TYR A CA 1
ATOM 776 C C . TYR A 1 102 ? -6.624 -0.146 1.969 1.00 95.44 102 TYR A C 1
ATOM 778 O O . TYR A 1 102 ? -6.262 -0.789 0.982 1.00 95.44 102 TYR A O 1
ATOM 786 N N . THR A 1 103 ? -6.322 1.142 2.136 1.00 95.12 103 THR A N 1
ATOM 787 C CA . THR A 1 103 ? -5.576 1.948 1.158 1.00 95.12 103 THR A CA 1
ATOM 788 C C . THR A 1 103 ? -4.120 1.493 1.062 1.00 95.12 103 THR A C 1
ATOM 790 O O . THR A 1 103 ? -3.574 1.395 -0.039 1.00 95.12 103 THR A O 1
ATOM 793 N N . ASP A 1 104 ? -3.517 1.107 2.185 1.00 93.81 104 ASP A N 1
ATOM 794 C CA . ASP A 1 104 ? -2.194 0.479 2.223 1.00 93.81 104 ASP A CA 1
ATOM 795 C C . ASP A 1 104 ? -2.142 -0.829 1.435 1.00 93.81 104 ASP A C 1
ATOM 797 O O . ASP A 1 104 ? -1.323 -0.973 0.530 1.00 93.81 104 ASP A O 1
ATOM 801 N N . HIS A 1 105 ? -3.049 -1.775 1.693 1.00 95.19 105 HIS A N 1
ATOM 802 C CA . HIS A 1 105 ? -3.008 -3.073 1.007 1.00 95.19 105 HIS A CA 1
ATOM 803 C C . HIS A 1 105 ? -3.254 -2.941 -0.504 1.00 95.19 105 HIS A C 1
ATOM 805 O O . HIS A 1 105 ? -2.681 -3.697 -1.291 1.00 95.19 105 HIS A O 1
ATOM 811 N N . VAL A 1 106 ? -4.065 -1.963 -0.920 1.00 95.75 106 VAL A N 1
ATOM 812 C CA . VAL A 1 106 ? -4.307 -1.642 -2.334 1.00 95.75 106 VAL A CA 1
ATOM 813 C C . VAL A 1 106 ? -3.082 -0.986 -2.986 1.00 95.75 106 VAL A C 1
ATOM 815 O O . VAL A 1 106 ? -2.682 -1.412 -4.072 1.00 95.75 106 VAL A O 1
ATOM 818 N N . SER A 1 107 ? -2.456 0.004 -2.341 1.00 95.06 107 SER A N 1
ATOM 819 C CA . SER A 1 107 ? -1.268 0.688 -2.880 1.00 95.06 107 SER A CA 1
ATOM 820 C C . SER A 1 107 ? -0.032 -0.216 -2.918 1.00 95.06 107 SER A C 1
ATOM 822 O O . SER A 1 107 ? 0.636 -0.285 -3.950 1.00 95.06 107 SER A O 1
ATOM 824 N N . MET A 1 108 ? 0.229 -0.978 -1.852 1.00 95.75 108 MET A N 1
ATOM 825 C CA . MET A 1 108 ? 1.310 -1.968 -1.781 1.00 95.75 108 MET A CA 1
ATOM 826 C C . MET A 1 108 ? 1.170 -3.048 -2.858 1.00 95.75 108 MET A C 1
ATOM 828 O O . MET A 1 108 ? 2.134 -3.357 -3.559 1.00 95.75 108 MET A O 1
ATOM 832 N N . PHE A 1 109 ? -0.033 -3.607 -3.041 1.00 96.62 109 PHE A N 1
ATOM 833 C CA . PHE A 1 109 ? -0.261 -4.587 -4.103 1.00 96.62 109 PHE A CA 1
ATOM 834 C C . PHE A 1 109 ? -0.051 -3.981 -5.498 1.00 96.62 109 PHE A C 1
ATOM 836 O O . PHE A 1 109 ? 0.586 -4.609 -6.342 1.00 96.62 109 PHE A O 1
ATOM 843 N N . TRP A 1 110 ? -0.534 -2.759 -5.739 1.00 95.81 110 TRP A N 1
ATOM 844 C CA . TRP A 1 110 ? -0.357 -2.069 -7.019 1.00 95.81 110 TRP A CA 1
ATOM 845 C C . TRP A 1 110 ? 1.114 -1.817 -7.366 1.00 95.81 110 TRP A C 1
ATOM 847 O O . TRP A 1 110 ? 1.541 -2.116 -8.480 1.00 95.81 110 TRP A O 1
ATOM 857 N N . LEU A 1 111 ? 1.901 -1.338 -6.399 1.00 95.44 111 LEU A N 1
ATOM 858 C CA . LEU A 1 111 ? 3.344 -1.136 -6.541 1.00 95.44 111 LEU A CA 1
ATOM 859 C C . LEU A 1 111 ? 4.066 -2.437 -6.932 1.00 95.44 111 LEU A C 1
ATOM 861 O O . LEU A 1 111 ? 4.890 -2.440 -7.851 1.00 95.44 111 LEU A O 1
ATOM 865 N N . VAL A 1 112 ? 3.715 -3.562 -6.300 1.00 95.12 112 VAL A N 1
ATOM 866 C CA . VAL A 1 112 ? 4.237 -4.889 -6.673 1.00 95.12 112 VAL A CA 1
ATOM 867 C C . VAL A 1 112 ? 3.762 -5.314 -8.066 1.00 95.12 112 VAL A C 1
ATOM 869 O O . VAL A 1 112 ? 4.556 -5.842 -8.841 1.00 95.12 112 VAL A O 1
ATOM 872 N N . TYR A 1 113 ? 2.492 -5.084 -8.403 1.00 94.81 113 TYR A N 1
ATOM 873 C CA . TYR A 1 113 ? 1.898 -5.477 -9.683 1.00 94.81 113 TYR A CA 1
ATOM 874 C C . TYR A 1 113 ? 2.581 -4.811 -10.888 1.00 94.81 113 TYR A C 1
ATOM 876 O O . TYR A 1 113 ? 2.845 -5.493 -11.876 1.00 94.81 113 TYR A O 1
ATOM 884 N N . ILE A 1 114 ? 2.908 -3.514 -10.806 1.00 92.88 114 ILE A N 1
ATOM 885 C CA . ILE A 1 114 ? 3.526 -2.782 -11.928 1.00 92.88 114 ILE A CA 1
ATOM 886 C C . ILE A 1 114 ? 5.053 -2.960 -12.024 1.00 92.88 114 ILE A C 1
ATOM 888 O O . ILE A 1 114 ? 5.612 -2.804 -13.106 1.00 92.88 114 ILE A O 1
ATOM 892 N N . THR A 1 115 ? 5.743 -3.299 -10.924 1.00 92.31 115 THR A N 1
ATOM 893 C CA . THR A 1 115 ? 7.224 -3.350 -10.885 1.00 92.31 115 THR A CA 1
ATOM 894 C C . THR A 1 115 ? 7.833 -4.744 -10.691 1.00 92.31 115 THR A C 1
ATOM 896 O O . THR A 1 115 ? 9.049 -4.919 -10.837 1.00 92.31 115 THR A O 1
ATOM 899 N N . SER A 1 116 ? 7.057 -5.767 -10.321 1.00 90.81 116 SER A N 1
ATOM 900 C CA . SER A 1 116 ? 7.618 -7.095 -10.051 1.00 90.81 116 SER A CA 1
ATOM 901 C C . SER A 1 116 ? 7.636 -7.986 -11.291 1.00 90.81 116 SER A C 1
ATOM 903 O O . SER A 1 116 ? 6.656 -8.136 -12.013 1.00 90.81 116 SER A O 1
ATOM 905 N N . THR A 1 117 ? 8.780 -8.630 -11.509 1.00 87.19 117 THR A N 1
ATOM 906 C CA . THR A 1 117 ? 9.033 -9.564 -12.618 1.00 87.19 117 THR A CA 1
ATOM 907 C C . THR A 1 117 ? 8.488 -10.963 -12.336 1.00 87.19 117 THR A C 1
ATOM 909 O O . THR A 1 117 ? 8.241 -11.751 -13.248 1.00 87.19 117 THR A O 1
ATOM 912 N N . SER A 1 118 ? 8.313 -11.285 -11.052 1.00 91.00 118 SER A N 1
ATOM 913 C CA . SER A 1 118 ? 7.921 -12.603 -10.577 1.00 91.00 118 SER A CA 1
ATOM 914 C C . SER A 1 118 ? 6.405 -12.697 -10.464 1.00 91.00 118 SER A C 1
ATOM 916 O O . SER A 1 118 ? 5.795 -12.138 -9.551 1.00 91.00 118 SER A O 1
ATOM 918 N N . THR A 1 119 ? 5.795 -13.483 -11.351 1.00 92.25 119 THR A N 1
ATOM 919 C CA . THR A 1 119 ? 4.362 -13.816 -11.295 1.00 92.25 119 THR A CA 1
ATOM 920 C C . THR A 1 119 ? 3.965 -14.446 -9.959 1.00 92.25 119 THR A C 1
ATOM 922 O O . THR A 1 119 ? 2.863 -14.206 -9.473 1.00 92.25 119 THR A O 1
ATOM 925 N N . VAL A 1 120 ? 4.877 -15.188 -9.318 1.00 93.62 120 VAL A N 1
ATOM 926 C CA . VAL A 1 120 ? 4.684 -15.741 -7.969 1.00 93.62 120 VAL A CA 1
ATOM 927 C C . VAL A 1 120 ? 4.624 -14.629 -6.921 1.00 93.62 120 VAL A C 1
ATOM 929 O O . VAL A 1 120 ? 3.737 -14.652 -6.074 1.00 93.62 120 VAL A O 1
ATOM 932 N N . ASN A 1 121 ? 5.513 -13.634 -6.987 1.00 94.00 121 ASN A N 1
ATOM 933 C CA . ASN A 1 121 ? 5.510 -12.514 -6.042 1.00 94.00 121 ASN A CA 1
ATOM 934 C C . ASN A 1 121 ? 4.239 -11.656 -6.172 1.00 94.00 121 ASN A C 1
ATOM 936 O O . ASN A 1 121 ? 3.629 -11.298 -5.163 1.00 94.00 121 ASN A O 1
ATOM 940 N N . VAL A 1 122 ? 3.795 -11.394 -7.407 1.00 95.44 122 VAL A N 1
ATOM 941 C CA . VAL A 1 122 ? 2.517 -10.715 -7.683 1.00 95.44 122 VAL A CA 1
ATOM 942 C C . VAL A 1 122 ? 1.340 -11.531 -7.138 1.00 95.44 122 VAL A C 1
ATOM 944 O O . VAL A 1 122 ? 0.491 -10.978 -6.444 1.00 95.44 122 VAL A O 1
ATOM 947 N N . ALA A 1 123 ? 1.301 -12.846 -7.379 1.00 96.06 123 ALA A N 1
ATOM 948 C CA . ALA A 1 123 ? 0.227 -13.716 -6.893 1.00 96.06 123 ALA A CA 1
ATOM 949 C C . ALA A 1 123 ? 0.173 -13.807 -5.357 1.00 96.06 123 ALA A C 1
ATOM 951 O O . ALA A 1 123 ? -0.915 -13.799 -4.782 1.00 96.06 123 ALA A O 1
ATOM 952 N N . VAL A 1 124 ? 1.326 -13.855 -4.683 1.00 96.25 124 VAL A N 1
ATOM 953 C CA . VAL A 1 124 ? 1.406 -13.861 -3.214 1.00 96.25 124 VAL A CA 1
ATOM 954 C C . VAL A 1 124 ? 0.922 -12.535 -2.626 1.00 96.25 124 VAL A C 1
ATOM 956 O O . VAL A 1 124 ? 0.110 -12.550 -1.703 1.00 96.25 124 VAL A O 1
ATOM 959 N N . ASN A 1 125 ? 1.355 -11.394 -3.170 1.00 96.88 125 ASN A N 1
ATOM 960 C CA . ASN A 1 125 ? 0.898 -10.083 -2.700 1.00 96.88 125 ASN A CA 1
ATOM 961 C C . ASN A 1 125 ? -0.596 -9.846 -3.006 1.00 96.88 125 ASN A C 1
ATOM 963 O O . ASN A 1 125 ? -1.309 -9.315 -2.156 1.00 96.88 125 ASN A O 1
ATOM 967 N N . ALA A 1 126 ? -1.108 -10.329 -4.145 1.00 97.06 126 ALA A N 1
ATOM 968 C CA . ALA A 1 126 ? -2.543 -10.328 -4.450 1.00 97.06 126 ALA A CA 1
ATOM 969 C C . ALA A 1 126 ? -3.347 -11.152 -3.429 1.00 97.06 126 ALA A C 1
ATOM 971 O O . ALA A 1 126 ? -4.352 -10.682 -2.895 1.00 97.06 126 ALA A O 1
ATOM 972 N N . ALA A 1 127 ? -2.892 -12.374 -3.128 1.00 96.19 127 ALA A N 1
ATOM 973 C CA . ALA A 1 127 ? -3.521 -13.233 -2.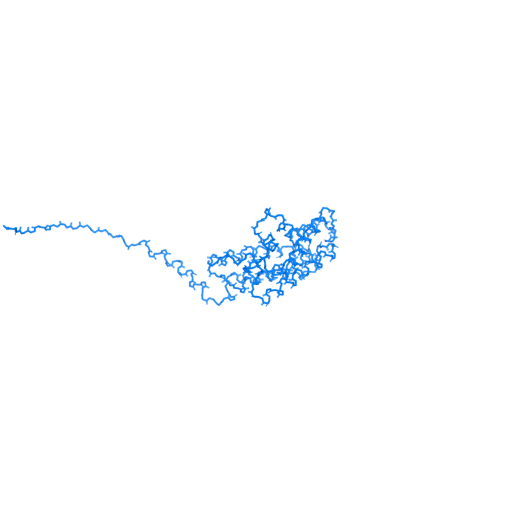129 1.00 96.19 127 ALA A CA 1
ATOM 974 C C . ALA A 1 127 ? -3.495 -12.587 -0.736 1.00 96.19 127 ALA A C 1
ATOM 976 O O . ALA A 1 127 ? -4.506 -12.621 -0.035 1.00 96.19 127 ALA A O 1
ATOM 977 N N . HIS A 1 128 ? -2.383 -11.946 -0.362 1.00 95.75 128 HIS A N 1
ATOM 978 C CA . HIS A 1 128 ? -2.267 -11.222 0.899 1.00 95.75 128 HIS A CA 1
ATOM 979 C C . HIS A 1 128 ? -3.276 -10.074 1.000 1.00 95.75 128 HIS A C 1
ATOM 981 O O . HIS A 1 128 ? -4.047 -10.026 1.956 1.00 95.75 128 HIS A O 1
ATOM 987 N N . ALA A 1 129 ? -3.333 -9.201 -0.011 1.00 96.06 129 ALA A N 1
ATOM 988 C CA . ALA A 1 129 ? -4.273 -8.085 -0.052 1.00 96.06 129 ALA A CA 1
ATOM 989 C C . ALA A 1 129 ? -5.736 -8.561 0.014 1.00 96.06 129 ALA A C 1
ATOM 991 O O . ALA A 1 129 ? -6.525 -8.024 0.787 1.00 96.06 129 ALA A O 1
ATOM 992 N N . VAL A 1 130 ? -6.101 -9.618 -0.724 1.00 95.88 130 VAL A N 1
ATOM 993 C CA . VAL A 1 130 ? -7.457 -10.200 -0.677 1.00 95.88 130 VAL A CA 1
ATOM 994 C C . VAL A 1 130 ? -7.787 -10.758 0.710 1.00 95.88 130 VAL A C 1
ATOM 996 O O . VAL A 1 130 ? -8.878 -10.506 1.225 1.00 95.88 130 VAL A O 1
ATOM 999 N N . VAL A 1 131 ? -6.862 -11.489 1.337 1.00 94.62 131 VAL A N 1
ATOM 1000 C CA . VAL A 1 131 ? -7.050 -12.053 2.683 1.00 94.62 131 VAL A CA 1
ATOM 1001 C C . VAL A 1 131 ? -7.158 -10.945 3.740 1.00 94.62 131 VAL A C 1
ATOM 1003 O O . VAL A 1 131 ? -8.041 -11.007 4.598 1.00 94.62 131 VAL A O 1
ATOM 1006 N N . ALA A 1 132 ? -6.323 -9.906 3.655 1.00 93.44 132 ALA A N 1
ATOM 1007 C CA . ALA A 1 132 ? -6.347 -8.759 4.558 1.00 93.44 132 ALA A CA 1
ATOM 1008 C C . ALA A 1 132 ? -7.652 -7.963 4.455 1.00 93.44 132 ALA A C 1
ATOM 1010 O O . ALA A 1 132 ? -8.349 -7.773 5.456 1.00 93.44 132 ALA A O 1
ATOM 1011 N N . CYS A 1 133 ? -8.040 -7.580 3.238 1.00 94.62 133 CYS A N 1
ATOM 1012 C CA . CYS A 1 133 ? -9.297 -6.888 2.976 1.00 94.62 133 CYS A CA 1
ATOM 1013 C C . CYS A 1 133 ? -10.513 -7.735 3.389 1.00 94.62 133 CYS A C 1
ATOM 1015 O O . CYS A 1 133 ? -11.440 -7.223 4.015 1.00 94.62 133 CYS A O 1
ATOM 1017 N N . GLY A 1 134 ? -10.500 -9.043 3.108 1.00 93.94 134 GLY A N 1
ATOM 1018 C CA . GLY A 1 134 ? -11.564 -9.968 3.506 1.00 93.94 134 GLY A CA 1
ATOM 1019 C C . GLY A 1 134 ? -11.711 -10.115 5.024 1.00 93.94 134 GLY A C 1
ATOM 1020 O O . GLY A 1 134 ? -12.833 -10.172 5.534 1.00 93.94 134 GLY A O 1
ATOM 1021 N N . TYR A 1 135 ? -10.601 -10.124 5.768 1.00 91.94 135 TYR A N 1
ATOM 1022 C CA . TYR A 1 135 ? -10.635 -10.117 7.231 1.00 91.94 135 TYR A CA 1
ATOM 1023 C C . TYR A 1 135 ? -11.167 -8.797 7.783 1.00 91.94 135 TYR A C 1
ATOM 1025 O O . TYR A 1 135 ? -12.072 -8.817 8.615 1.00 91.94 135 TYR A O 1
ATOM 1033 N N . MET A 1 136 ? -10.660 -7.658 7.302 1.00 93.88 136 MET A N 1
ATOM 1034 C CA . MET A 1 136 ? -11.126 -6.337 7.735 1.00 93.88 136 MET A CA 1
ATOM 1035 C C . MET A 1 136 ? -12.628 -6.159 7.489 1.00 93.88 136 MET A C 1
ATOM 1037 O O . MET A 1 136 ? -13.339 -5.675 8.369 1.00 93.88 136 MET A O 1
ATOM 1041 N N . ALA A 1 137 ? -13.139 -6.639 6.351 1.00 93.31 137 ALA A N 1
ATOM 1042 C CA . ALA A 1 137 ? -14.563 -6.600 6.021 1.00 93.31 137 ALA A CA 1
ATOM 1043 C C . ALA A 1 137 ? -15.416 -7.489 6.942 1.00 93.31 137 ALA A C 1
ATOM 1045 O O . ALA A 1 137 ? -16.572 -7.170 7.217 1.00 93.31 137 ALA A O 1
ATOM 1046 N N . ARG A 1 138 ? -14.855 -8.601 7.435 1.00 91.25 138 ARG A N 1
ATOM 1047 C CA . ARG A 1 138 ? -15.534 -9.544 8.336 1.00 91.25 138 ARG A CA 1
ATOM 1048 C C . ARG A 1 138 ? -15.482 -9.124 9.808 1.00 91.25 138 ARG A C 1
ATOM 1050 O O . ARG A 1 138 ? -16.459 -9.330 10.525 1.00 91.25 138 ARG A O 1
ATOM 1057 N N . CYS A 1 139 ? -14.339 -8.625 10.267 1.00 88.69 139 CYS A N 1
ATOM 1058 C CA . CYS A 1 139 ? -14.047 -8.376 11.681 1.00 88.69 139 CYS A CA 1
ATOM 1059 C C . CYS A 1 139 ? -14.214 -6.903 12.077 1.00 88.69 139 CYS A C 1
ATOM 1061 O O . CYS A 1 139 ? -14.364 -6.605 13.259 1.00 88.69 139 CYS A O 1
ATOM 1063 N N . GLY A 1 140 ? -14.197 -5.977 11.113 1.00 89.81 140 GLY A N 1
ATOM 1064 C CA . GLY A 1 140 ? -14.307 -4.540 11.365 1.00 89.81 140 GLY A CA 1
ATOM 1065 C C . GLY A 1 140 ? -13.057 -3.911 11.989 1.00 89.81 140 GLY A C 1
ATOM 1066 O O . GLY A 1 140 ? -13.134 -2.784 12.467 1.00 89.81 140 GLY A O 1
ATOM 1067 N N . HIS A 1 141 ? -11.922 -4.611 12.006 1.00 90.06 141 HIS A N 1
ATOM 1068 C CA . HIS A 1 141 ? -10.624 -4.094 12.443 1.00 90.06 141 HIS A CA 1
ATOM 1069 C C . HIS A 1 141 ? -9.485 -4.841 11.730 1.00 90.06 141 HIS A C 1
ATOM 1071 O O . HIS A 1 141 ? -9.687 -5.948 11.223 1.00 90.06 141 HIS A O 1
ATOM 1077 N N . TYR A 1 142 ? -8.283 -4.264 11.723 1.00 88.06 142 TYR A N 1
ATOM 1078 C CA . TYR A 1 142 ? -7.078 -4.911 11.194 1.00 88.06 142 TYR A CA 1
ATOM 1079 C C . TYR A 1 142 ? -6.470 -5.946 12.171 1.00 88.06 142 TYR A C 1
ATOM 1081 O O . TYR A 1 142 ? -6.793 -5.951 13.366 1.00 88.06 142 TYR A O 1
ATOM 1089 N N . PHE A 1 143 ? -5.606 -6.848 11.685 1.00 82.75 143 PHE A N 1
ATOM 1090 C CA . PHE A 1 143 ? -5.049 -7.975 12.461 1.00 82.75 143 PHE A CA 1
ATOM 1091 C C . PHE A 1 143 ? -4.305 -7.536 13.720 1.00 82.75 143 PHE A C 1
ATOM 1093 O O . PHE A 1 143 ? -4.517 -8.120 14.781 1.00 82.75 143 PHE A O 1
ATOM 1100 N N . LYS A 1 144 ? -3.537 -6.451 13.628 1.00 77.00 144 LYS A N 1
ATOM 1101 C CA . LYS A 1 144 ? -2.840 -5.760 14.720 1.00 77.00 144 LYS A CA 1
ATOM 1102 C C . LYS A 1 144 ? -3.702 -5.461 15.949 1.00 77.00 144 LYS A C 1
ATOM 1104 O O . LYS A 1 144 ? -3.192 -5.402 17.066 1.00 77.00 144 LYS A O 1
ATOM 1109 N N . HIS A 1 145 ? -5.010 -5.276 15.756 1.00 79.81 145 HIS A N 1
ATOM 1110 C CA . HIS A 1 145 ? -5.979 -5.022 16.827 1.00 79.81 145 HIS A CA 1
ATOM 1111 C C . HIS A 1 145 ? -6.637 -6.298 17.380 1.00 79.81 145 HIS A C 1
ATOM 1113 O O . HIS A 1 145 ? -7.331 -6.250 18.396 1.00 79.81 145 HIS A O 1
ATOM 1119 N N . SER A 1 146 ? -6.375 -7.459 16.774 1.00 76.25 146 SER A N 1
ATOM 1120 C CA . SER A 1 146 ? -6.756 -8.762 17.314 1.00 76.25 146 SER A CA 1
ATOM 1121 C C . SER A 1 146 ? -5.929 -9.096 18.555 1.00 76.25 146 SER A C 1
ATOM 1123 O O . SER A 1 146 ? -4.715 -9.300 18.491 1.00 76.25 146 SER A O 1
ATOM 1125 N N . SER A 1 147 ? -6.603 -9.298 19.689 1.00 60.16 147 SER A N 1
ATOM 1126 C CA . SER A 1 147 ? -5.997 -9.786 20.940 1.00 60.16 147 SER A CA 1
ATOM 1127 C C . SER A 1 147 ? -5.423 -11.215 20.852 1.00 60.16 147 SER A C 1
ATOM 1129 O O . SER A 1 147 ? -4.921 -11.752 21.844 1.00 60.16 147 SER A O 1
ATOM 1131 N N . GLY A 1 148 ? -5.488 -11.834 19.667 1.00 64.12 148 GLY A N 1
ATOM 1132 C CA . GLY A 1 148 ? -5.053 -13.192 19.372 1.00 64.12 148 GLY A CA 1
ATOM 1133 C C . GLY A 1 148 ? -4.069 -13.337 18.206 1.00 64.12 148 GLY A C 1
ATOM 1134 O O . GLY A 1 148 ? -3.911 -14.457 17.742 1.00 64.12 148 GLY A O 1
ATOM 1135 N N . GLY A 1 149 ? -3.392 -12.290 17.716 1.00 71.88 149 GLY A N 1
ATOM 1136 C CA . GLY A 1 149 ? -2.335 -12.483 16.702 1.00 71.88 149 GLY A CA 1
ATOM 1137 C C . GLY A 1 149 ? -1.306 -13.544 17.139 1.00 71.88 149 GLY A C 1
ATOM 1138 O O . GLY A 1 149 ? -0.964 -13.601 18.327 1.00 71.88 149 GLY A O 1
ATOM 1139 N N . ASN A 1 150 ? -0.836 -14.400 16.230 1.00 83.75 150 ASN A N 1
ATOM 1140 C CA . ASN A 1 150 ? 0.202 -15.400 16.527 1.00 83.75 150 ASN A CA 1
ATOM 1141 C C . ASN A 1 150 ? 1.612 -14.787 16.422 1.00 83.75 150 ASN A C 1
ATOM 1143 O O . ASN A 1 150 ? 1.765 -13.613 16.086 1.00 83.75 150 ASN A O 1
ATOM 1147 N N . PHE A 1 151 ? 2.651 -15.560 16.746 1.00 82.25 151 PHE A N 1
ATOM 1148 C CA . PHE A 1 151 ? 4.037 -15.083 16.705 1.00 82.25 151 PHE A CA 1
ATOM 1149 C C . PHE A 1 151 ? 4.428 -14.444 15.361 1.00 82.25 151 PHE A C 1
ATOM 1151 O O . PHE A 1 151 ? 5.080 -13.404 15.364 1.00 82.25 151 PHE A O 1
ATOM 1158 N N . VAL A 1 152 ? 4.015 -15.022 14.227 1.00 83.50 152 VAL A N 1
ATOM 1159 C CA . VAL A 1 152 ? 4.410 -14.533 12.896 1.00 83.50 152 VAL A CA 1
ATOM 1160 C C . VAL A 1 152 ? 3.729 -13.208 12.563 1.00 83.50 152 VAL A C 1
ATOM 1162 O O . VAL A 1 152 ? 4.417 -12.294 12.119 1.00 83.50 152 VAL A O 1
ATOM 1165 N N . THR A 1 153 ? 2.419 -13.061 12.820 1.00 82.38 153 THR A N 1
ATOM 1166 C CA . THR A 1 153 ? 1.740 -11.776 12.563 1.00 82.38 153 THR A CA 1
ATOM 1167 C C . THR A 1 153 ? 2.352 -10.669 13.415 1.00 82.38 153 THR A C 1
ATOM 1169 O O . THR A 1 153 ? 2.743 -9.641 12.879 1.00 82.38 153 THR A O 1
ATOM 1172 N N . ARG A 1 154 ? 2.580 -10.920 14.713 1.00 82.38 154 ARG A N 1
ATOM 1173 C CA . ARG A 1 154 ? 3.234 -9.952 15.612 1.00 82.38 154 ARG A CA 1
ATOM 1174 C C . ARG A 1 154 ? 4.623 -9.550 15.125 1.00 82.38 154 ARG A C 1
ATOM 1176 O O . ARG A 1 154 ? 4.933 -8.368 15.132 1.00 82.38 154 ARG A O 1
ATOM 1183 N N . LEU A 1 155 ? 5.434 -10.511 14.683 1.00 82.94 155 LEU A N 1
ATOM 1184 C CA . LEU A 1 155 ? 6.796 -10.253 14.219 1.00 82.94 155 LEU A CA 1
ATOM 1185 C C . LEU A 1 155 ? 6.825 -9.395 12.940 1.00 82.94 155 LEU A C 1
ATOM 1187 O O . LEU A 1 155 ? 7.726 -8.580 12.779 1.00 82.94 155 LEU A O 1
ATOM 1191 N N . VAL A 1 156 ? 5.853 -9.556 12.035 1.00 83.25 156 VAL A N 1
ATOM 1192 C CA . VAL A 1 156 ? 5.754 -8.743 10.806 1.00 83.25 156 VAL A CA 1
ATOM 1193 C C . VAL A 1 156 ? 5.107 -7.376 11.074 1.00 83.25 156 VAL A C 1
ATOM 1195 O O . VAL A 1 156 ? 5.533 -6.382 10.493 1.00 83.25 156 VAL A O 1
ATOM 1198 N N . GLU A 1 157 ? 4.126 -7.301 11.978 1.00 79.00 157 GLU A N 1
ATOM 1199 C CA . GLU A 1 157 ? 3.401 -6.070 12.345 1.00 79.00 157 GLU A CA 1
ATOM 1200 C C . GLU A 1 157 ? 4.110 -5.204 13.407 1.00 79.00 157 GLU A C 1
ATOM 1202 O O . GLU A 1 157 ? 3.667 -4.085 13.703 1.00 79.00 157 GLU A O 1
ATOM 1207 N N . GLU A 1 158 ? 5.189 -5.707 14.013 1.00 74.50 158 GLU A N 1
ATOM 1208 C CA . GLU A 1 158 ? 6.050 -4.944 14.912 1.00 74.50 158 GLU A CA 1
ATOM 1209 C C . GLU A 1 158 ? 6.576 -3.703 14.181 1.00 74.50 158 GLU A C 1
ATOM 1211 O O . GLU A 1 158 ? 7.330 -3.804 13.215 1.00 74.50 158 GLU A O 1
ATOM 1216 N N . ASN A 1 159 ? 6.209 -2.511 14.671 1.00 63.97 159 ASN A N 1
ATOM 1217 C CA . ASN A 1 159 ? 6.653 -1.220 14.127 1.00 63.97 159 ASN A CA 1
ATOM 1218 C C . ASN A 1 159 ? 8.110 -0.917 14.531 1.00 63.97 159 ASN A C 1
ATOM 1220 O O . ASN A 1 159 ? 8.419 0.087 15.174 1.00 63.97 159 ASN A O 1
ATOM 1224 N N . ASN A 1 160 ? 8.988 -1.862 14.220 1.00 71.19 160 ASN A N 1
ATOM 1225 C CA . ASN A 1 160 ? 10.400 -1.886 14.522 1.00 71.19 160 ASN A CA 1
ATOM 1226 C C . ASN A 1 160 ? 11.140 -2.206 13.221 1.00 71.19 160 ASN A C 1
ATOM 1228 O O . ASN A 1 160 ? 11.336 -3.367 12.874 1.00 71.19 160 ASN A O 1
ATOM 1232 N N . TYR A 1 161 ? 11.579 -1.169 12.511 1.00 63.47 161 TYR A N 1
ATOM 1233 C CA . TYR A 1 161 ? 12.299 -1.302 11.240 1.00 63.47 161 TYR A CA 1
ATOM 1234 C C . TYR A 1 161 ? 13.680 -1.976 11.367 1.00 63.47 161 TYR A C 1
ATOM 1236 O O . TYR A 1 161 ? 14.297 -2.289 10.355 1.00 63.47 161 TYR A O 1
ATOM 1244 N N . PHE A 1 162 ? 14.152 -2.257 12.589 1.00 70.44 162 PHE A N 1
ATOM 1245 C CA . PHE A 1 162 ? 15.312 -3.122 12.834 1.00 70.44 162 PHE A CA 1
ATOM 1246 C C . PHE A 1 162 ? 14.956 -4.618 12.867 1.00 70.44 162 PHE A C 1
ATOM 1248 O O . PHE A 1 162 ? 15.848 -5.459 12.974 1.00 70.44 162 PHE A O 1
ATOM 1255 N N . ASN A 1 163 ? 13.670 -4.973 12.780 1.00 81.81 163 ASN A N 1
ATOM 1256 C CA . ASN A 1 163 ? 13.227 -6.352 12.658 1.00 81.81 163 ASN A CA 1
ATOM 1257 C C . ASN A 1 163 ? 13.225 -6.791 11.185 1.00 81.81 163 ASN A C 1
ATOM 1259 O O . ASN A 1 163 ? 12.533 -6.219 10.340 1.00 81.81 163 ASN A O 1
ATOM 1263 N N . MET A 1 164 ? 13.996 -7.836 10.882 1.00 84.38 164 MET A N 1
ATOM 1264 C CA . MET A 1 164 ? 14.265 -8.272 9.508 1.00 84.38 164 MET A CA 1
ATOM 1265 C C . MET A 1 164 ? 13.002 -8.604 8.686 1.00 84.38 164 MET A C 1
ATOM 1267 O O . MET A 1 164 ? 12.957 -8.179 7.534 1.00 84.38 164 MET A O 1
ATOM 1271 N N . PRO A 1 165 ? 11.962 -9.299 9.201 1.00 87.44 165 PRO A N 1
ATOM 1272 C CA . PRO A 1 165 ? 10.771 -9.621 8.410 1.00 87.44 165 PRO A CA 1
ATOM 1273 C C . PRO A 1 165 ? 9.941 -8.387 8.044 1.00 87.44 165 PRO A C 1
ATOM 1275 O O . PRO A 1 165 ? 9.574 -8.236 6.883 1.00 87.44 165 PRO A O 1
ATOM 1278 N N . ALA A 1 166 ? 9.703 -7.474 8.993 1.00 86.38 166 ALA A N 1
ATOM 1279 C CA . ALA A 1 166 ? 8.972 -6.228 8.743 1.00 86.38 166 ALA A CA 1
ATOM 1280 C C . ALA A 1 166 ? 9.695 -5.343 7.709 1.00 86.38 166 ALA A C 1
ATOM 1282 O O . ALA A 1 166 ? 9.062 -4.759 6.826 1.00 86.38 166 ALA A O 1
ATOM 1283 N N . MET A 1 167 ? 11.031 -5.291 7.770 1.00 88.12 167 MET A N 1
ATOM 1284 C CA . MET A 1 167 ? 11.848 -4.595 6.775 1.00 88.12 167 MET A CA 1
ATOM 1285 C C . MET A 1 167 ? 11.808 -5.287 5.403 1.00 88.12 167 MET A C 1
ATOM 1287 O O . MET A 1 167 ? 11.669 -4.604 4.396 1.00 88.12 167 MET A O 1
ATOM 1291 N N . LEU A 1 168 ? 11.894 -6.622 5.338 1.00 92.06 168 LEU A N 1
ATOM 1292 C CA . LEU A 1 168 ? 11.830 -7.381 4.079 1.00 92.06 168 LEU A CA 1
ATOM 1293 C C . LEU A 1 168 ? 10.460 -7.284 3.394 1.00 92.06 168 LEU A C 1
ATOM 1295 O O . LEU A 1 168 ? 10.405 -7.202 2.169 1.00 92.06 168 LEU A O 1
ATOM 1299 N N . TRP A 1 169 ? 9.373 -7.260 4.170 1.00 91.44 169 TRP A N 1
ATOM 1300 C CA . TRP A 1 169 ? 8.024 -7.047 3.650 1.00 91.44 169 TRP A CA 1
ATOM 1301 C C . TRP A 1 169 ? 7.899 -5.659 3.009 1.00 91.44 169 TRP A C 1
ATOM 1303 O O . TRP A 1 169 ? 7.678 -5.572 1.804 1.00 91.44 169 TRP A O 1
ATOM 1313 N N . ASN A 1 170 ? 8.182 -4.591 3.766 1.00 90.94 170 ASN A N 1
ATOM 1314 C CA . ASN A 1 170 ? 8.179 -3.211 3.256 1.00 90.94 170 ASN A CA 1
ATOM 1315 C C . ASN A 1 170 ? 9.176 -2.986 2.104 1.00 90.94 170 ASN A C 1
ATOM 1317 O O . ASN A 1 170 ? 8.938 -2.163 1.216 1.00 90.94 170 ASN A O 1
ATOM 1321 N N . ALA A 1 171 ? 10.298 -3.713 2.088 1.00 92.12 171 ALA A N 1
ATOM 1322 C CA . ALA A 1 171 ? 11.252 -3.642 0.990 1.00 92.12 171 ALA A CA 1
ATOM 1323 C C . ALA A 1 171 ? 10.632 -4.136 -0.326 1.00 92.12 171 ALA A C 1
ATOM 1325 O O . ALA A 1 171 ? 10.782 -3.473 -1.347 1.00 92.12 171 ALA A O 1
ATOM 1326 N N . ASN A 1 172 ? 9.910 -5.257 -0.291 1.00 94.25 172 ASN A N 1
ATOM 1327 C CA . ASN A 1 172 ? 9.234 -5.848 -1.447 1.00 94.25 172 ASN A CA 1
ATOM 1328 C C . ASN A 1 172 ? 7.979 -5.076 -1.875 1.00 94.25 172 ASN A C 1
ATOM 1330 O O . ASN A 1 172 ? 7.750 -4.924 -3.072 1.00 94.25 172 ASN A O 1
ATOM 1334 N N . THR A 1 173 ? 7.185 -4.569 -0.928 1.00 93.38 173 THR A N 1
ATOM 1335 C CA . THR A 1 173 ? 5.910 -3.899 -1.232 1.00 93.38 173 THR A CA 1
ATOM 1336 C C . THR A 1 173 ? 6.026 -2.413 -1.554 1.00 93.38 173 THR A C 1
ATOM 1338 O O . THR A 1 173 ? 5.160 -1.884 -2.248 1.00 93.38 173 THR A O 1
ATOM 1341 N N . VAL A 1 174 ? 7.070 -1.730 -1.068 1.00 93.81 174 VAL A N 1
ATOM 1342 C CA . VAL A 1 174 ? 7.198 -0.266 -1.175 1.00 93.81 174 VAL A CA 1
ATOM 1343 C C . VAL A 1 174 ? 8.565 0.158 -1.716 1.00 93.81 174 VAL A C 1
ATOM 1345 O O . VAL A 1 174 ? 8.637 0.809 -2.759 1.00 93.81 174 VAL A O 1
ATOM 1348 N N . LEU A 1 175 ? 9.666 -0.210 -1.048 1.00 92.62 175 LEU A N 1
ATOM 1349 C CA . LEU A 1 175 ? 10.989 0.356 -1.359 1.00 92.62 175 LEU A CA 1
ATOM 1350 C C . LEU A 1 175 ? 11.504 -0.043 -2.751 1.00 92.62 175 LEU A C 1
ATOM 1352 O O . LEU A 1 175 ? 11.926 0.819 -3.519 1.00 92.62 175 LEU A O 1
ATOM 1356 N N . ILE A 1 176 ? 11.480 -1.337 -3.079 1.00 93.56 176 ILE A N 1
ATOM 1357 C CA . ILE A 1 176 ? 11.939 -1.860 -4.373 1.00 93.56 176 ILE A CA 1
ATOM 1358 C C . ILE A 1 176 ? 11.081 -1.312 -5.522 1.00 93.56 176 ILE A C 1
ATOM 1360 O O . ILE A 1 176 ? 11.679 -0.830 -6.487 1.00 93.56 176 ILE A O 1
ATOM 1364 N N . PRO A 1 177 ? 9.735 -1.296 -5.438 1.00 94.00 177 PRO A N 1
ATOM 1365 C CA . PRO A 1 177 ? 8.900 -0.611 -6.418 1.00 94.00 177 PRO A CA 1
ATOM 1366 C C . PRO A 1 177 ? 9.292 0.852 -6.660 1.00 94.00 177 PRO A C 1
ATOM 1368 O O . PRO A 1 177 ? 9.551 1.219 -7.805 1.00 94.00 177 PRO A O 1
ATOM 1371 N N . PHE A 1 178 ? 9.440 1.675 -5.614 1.00 94.00 178 PHE A N 1
ATOM 1372 C CA . PHE A 1 178 ? 9.849 3.076 -5.788 1.00 94.00 178 PHE A CA 1
ATOM 1373 C C . PHE A 1 178 ? 11.253 3.221 -6.397 1.00 94.00 178 PHE A C 1
ATOM 1375 O O . PHE A 1 178 ? 11.461 4.086 -7.248 1.00 94.00 178 PHE A O 1
ATOM 1382 N N . VAL A 1 179 ? 12.208 2.355 -6.034 1.00 92.31 179 VAL A N 1
ATOM 1383 C CA . VAL A 1 179 ? 13.539 2.324 -6.669 1.00 92.31 179 VAL A CA 1
ATOM 1384 C C . VAL A 1 179 ? 13.429 1.968 -8.156 1.00 92.31 179 VAL A C 1
ATOM 1386 O O . VAL A 1 179 ? 14.029 2.646 -8.987 1.00 92.31 179 VAL A O 1
ATOM 1389 N N . LYS A 1 180 ? 12.630 0.958 -8.524 1.00 91.94 180 LYS A N 1
ATOM 1390 C CA . LYS A 1 180 ? 12.401 0.576 -9.929 1.00 91.94 180 LYS A CA 1
ATOM 1391 C C . LYS A 1 180 ? 11.757 1.710 -10.731 1.00 91.94 180 LYS A C 1
ATOM 1393 O O . LYS A 1 180 ? 12.227 2.008 -11.826 1.00 91.94 180 LYS A O 1
ATOM 1398 N N . MET A 1 181 ? 10.751 2.388 -10.174 1.00 92.69 181 MET A N 1
ATOM 1399 C CA . MET A 1 181 ? 10.118 3.561 -10.795 1.00 92.69 181 MET A CA 1
ATOM 1400 C C . MET A 1 181 ? 11.116 4.713 -10.994 1.00 92.69 181 MET A C 1
ATOM 1402 O O . MET A 1 181 ? 11.204 5.267 -12.086 1.00 92.69 181 MET A O 1
ATOM 1406 N N . SER A 1 182 ? 11.929 5.031 -9.982 1.00 92.50 182 SER A N 1
ATOM 1407 C CA . SER A 1 182 ? 12.976 6.058 -10.082 1.00 92.50 182 SER A CA 1
ATOM 1408 C C . SER A 1 182 ? 13.994 5.741 -11.189 1.00 92.50 182 SER A C 1
ATOM 1410 O O . SER A 1 182 ? 14.301 6.610 -12.005 1.00 92.50 182 SER A O 1
ATOM 1412 N N . TYR A 1 183 ? 14.458 4.491 -11.292 1.00 91.00 183 TYR A N 1
ATOM 1413 C CA . TYR A 1 183 ? 15.366 4.066 -12.366 1.00 91.00 183 TYR A CA 1
ATOM 1414 C C . TYR A 1 183 ? 14.698 4.054 -13.751 1.00 91.00 183 TYR A C 1
ATOM 1416 O O . TYR A 1 183 ? 15.359 4.374 -14.742 1.00 91.00 183 TYR A O 1
ATOM 1424 N N . HIS A 1 184 ? 13.404 3.729 -13.839 1.00 90.88 184 HIS A N 1
ATOM 1425 C CA . HIS A 1 184 ? 12.625 3.845 -15.074 1.00 90.88 184 HIS A CA 1
ATOM 1426 C C . HIS A 1 184 ? 12.598 5.297 -15.573 1.00 90.88 184 HIS A C 1
ATOM 1428 O O . HIS A 1 184 ? 12.973 5.554 -16.715 1.00 90.88 184 HIS A O 1
ATOM 1434 N N . ILE A 1 185 ? 12.264 6.248 -14.694 1.00 91.75 185 ILE A N 1
ATOM 1435 C CA . ILE A 1 185 ? 12.217 7.685 -15.005 1.00 91.75 185 ILE A CA 1
ATOM 1436 C C . ILE A 1 185 ? 13.607 8.220 -15.386 1.00 91.75 185 ILE A C 1
ATOM 1438 O O . ILE A 1 185 ? 13.758 8.908 -16.392 1.00 91.75 185 ILE A O 1
ATOM 1442 N N . GLU A 1 186 ? 14.644 7.898 -14.609 1.00 91.88 186 GLU A N 1
ATOM 1443 C CA . GLU A 1 186 ? 15.984 8.457 -14.811 1.00 91.88 186 GLU A CA 1
ATOM 1444 C C . GLU A 1 186 ? 16.776 7.857 -15.981 1.00 91.88 186 GLU A C 1
ATOM 1446 O O . GLU A 1 186 ? 17.708 8.502 -16.476 1.00 91.88 186 GLU A O 1
ATOM 1451 N N . LYS A 1 187 ? 16.526 6.589 -16.331 1.00 90.25 187 LYS A N 1
ATOM 1452 C CA . LYS A 1 187 ? 17.373 5.812 -17.258 1.00 90.25 187 LYS A CA 1
ATOM 1453 C C . LYS A 1 187 ? 16.596 5.179 -18.414 1.00 90.25 187 LYS A C 1
ATOM 1455 O O . LYS A 1 187 ? 17.225 4.596 -19.291 1.00 90.25 187 LYS A O 1
ATOM 1460 N N . GLY A 1 188 ? 15.264 5.261 -18.423 1.00 87.44 188 GLY A N 1
ATOM 1461 C CA . GLY A 1 188 ? 14.413 4.619 -19.430 1.00 87.44 188 GLY A CA 1
ATOM 1462 C C . GLY A 1 188 ? 14.419 3.086 -19.373 1.00 87.44 188 GLY A C 1
ATOM 1463 O O . GLY A 1 188 ? 14.033 2.440 -20.345 1.00 87.44 188 GLY A O 1
ATOM 1464 N N . LEU A 1 189 ? 14.886 2.490 -18.268 1.00 86.38 189 LEU A N 1
ATOM 1465 C CA . LEU A 1 189 ? 14.924 1.034 -18.096 1.00 86.38 189 LEU A CA 1
ATOM 1466 C C . LEU A 1 189 ? 13.501 0.473 -17.962 1.00 86.38 189 LEU A C 1
ATOM 1468 O O . LEU A 1 189 ? 12.689 1.102 -17.288 1.00 86.38 189 LEU A O 1
ATOM 1472 N N . PRO A 1 190 ? 13.168 -0.697 -18.536 1.00 84.69 190 PRO A N 1
ATOM 1473 C CA . PRO A 1 190 ? 11.857 -1.313 -18.341 1.00 84.69 190 PRO A CA 1
ATOM 1474 C C . PRO A 1 190 ? 11.518 -1.500 -16.852 1.00 84.69 190 PRO A C 1
ATOM 1476 O O . PRO A 1 190 ? 12.366 -1.905 -16.062 1.00 84.69 190 PRO A O 1
ATOM 1479 N N . GLN A 1 191 ? 10.263 -1.245 -16.466 1.00 7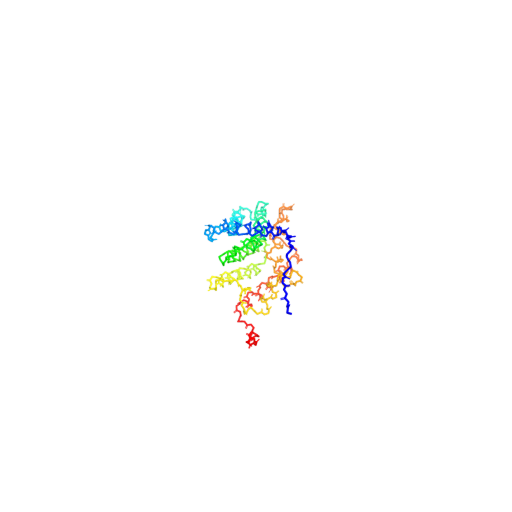9.00 191 GLN A N 1
ATOM 1480 C CA . GLN A 1 191 ? 9.787 -1.349 -15.070 1.00 79.00 191 GLN A CA 1
ATOM 1481 C C . GLN A 1 191 ? 9.919 -2.779 -14.507 1.00 79.00 191 GLN A C 1
ATOM 1483 O O . GLN A 1 191 ? 10.036 -2.983 -13.300 1.00 79.00 191 GLN A O 1
ATOM 1488 N N . ASN A 1 192 ? 9.932 -3.761 -15.412 1.00 77.50 192 ASN A N 1
ATOM 1489 C CA . ASN A 1 192 ? 10.141 -5.184 -15.182 1.00 77.50 192 ASN A CA 1
ATOM 1490 C C . ASN A 1 192 ? 11.583 -5.651 -15.481 1.00 77.50 192 ASN A C 1
ATOM 1492 O O . ASN A 1 192 ? 11.809 -6.852 -15.622 1.00 77.50 192 ASN A O 1
ATOM 1496 N N . ASP A 1 193 ? 12.560 -4.749 -15.591 1.00 81.62 193 ASP A N 1
ATOM 1497 C CA . ASP A 1 193 ? 13.973 -5.127 -15.523 1.00 81.62 193 ASP A CA 1
ATOM 1498 C C . ASP A 1 193 ? 14.415 -5.190 -14.050 1.00 81.62 193 ASP A C 1
ATOM 1500 O O . ASP A 1 193 ? 13.881 -4.495 -13.180 1.00 81.62 193 ASP A O 1
ATOM 1504 N N . SER A 1 194 ? 15.328 -6.096 -13.705 1.00 85.00 194 SER A N 1
ATOM 1505 C CA . SER A 1 194 ? 15.727 -6.335 -12.312 1.00 85.00 194 SER A CA 1
ATOM 1506 C C . SER A 1 194 ? 17.076 -7.034 -12.202 1.00 85.00 194 SER A C 1
ATOM 1508 O O . SER A 1 194 ? 17.320 -8.080 -12.801 1.00 85.00 194 SER A O 1
ATOM 1510 N N . THR A 1 195 ? 17.940 -6.497 -11.340 1.00 88.50 195 THR A N 1
ATOM 1511 C CA . THR A 1 195 ? 19.220 -7.130 -11.005 1.00 88.50 195 THR A CA 1
ATOM 1512 C C . THR A 1 195 ? 19.014 -8.386 -10.152 1.00 88.50 195 THR A C 1
ATOM 1514 O O . THR A 1 195 ? 18.009 -8.529 -9.453 1.00 88.50 195 THR A O 1
ATOM 1517 N N . LEU A 1 196 ? 20.007 -9.283 -10.133 1.00 88.94 196 LEU A N 1
ATOM 1518 C CA . LEU A 1 196 ? 19.993 -10.464 -9.260 1.00 88.94 196 LEU A CA 1
ATOM 1519 C C . LEU A 1 196 ? 19.780 -10.096 -7.780 1.00 88.94 196 LEU A C 1
ATOM 1521 O O . LEU A 1 196 ? 19.055 -10.793 -7.078 1.00 88.94 196 LEU A O 1
ATOM 1525 N N . LEU A 1 197 ? 20.369 -8.985 -7.320 1.00 89.06 197 LEU A N 1
ATOM 1526 C CA . LEU A 1 197 ? 20.212 -8.503 -5.947 1.00 89.06 197 LEU A CA 1
ATOM 1527 C C . LEU A 1 197 ? 18.752 -8.138 -5.642 1.00 89.06 197 LEU A C 1
ATOM 1529 O O . LEU A 1 197 ? 18.210 -8.576 -4.630 1.00 89.06 197 LEU A O 1
ATOM 1533 N N . ILE A 1 198 ? 18.108 -7.391 -6.544 1.00 89.56 198 ILE A N 1
ATOM 1534 C CA . ILE A 1 198 ? 16.689 -7.030 -6.442 1.00 89.56 198 ILE A CA 1
ATOM 1535 C C . ILE A 1 198 ? 15.817 -8.291 -6.425 1.00 89.56 198 ILE A C 1
ATOM 1537 O O . ILE A 1 198 ? 14.973 -8.424 -5.546 1.00 89.56 198 ILE A O 1
ATOM 1541 N N . ASN A 1 199 ? 16.071 -9.252 -7.319 1.00 89.19 199 ASN A N 1
ATOM 1542 C CA . ASN A 1 199 ? 15.313 -10.506 -7.380 1.00 89.19 199 ASN A CA 1
ATOM 1543 C C . ASN A 1 199 ? 15.442 -11.346 -6.092 1.00 89.19 199 ASN A C 1
ATOM 1545 O O . ASN A 1 199 ? 14.478 -11.996 -5.691 1.00 89.19 199 ASN A O 1
ATOM 1549 N N . ILE A 1 200 ? 16.602 -11.322 -5.421 1.00 91.25 200 ILE A N 1
ATOM 1550 C CA . ILE A 1 200 ? 16.794 -11.982 -4.118 1.00 91.25 200 ILE A CA 1
ATOM 1551 C C . ILE A 1 200 ? 15.937 -11.308 -3.039 1.00 91.25 200 ILE A C 1
ATOM 1553 O O . ILE A 1 200 ? 15.245 -12.006 -2.299 1.00 91.25 200 ILE A O 1
ATOM 1557 N N . PHE A 1 201 ? 15.941 -9.974 -2.950 1.00 91.38 201 PHE A N 1
ATOM 1558 C CA . PHE A 1 201 ? 15.112 -9.268 -1.968 1.00 91.38 201 PHE A CA 1
ATOM 1559 C C . PHE A 1 201 ? 13.610 -9.38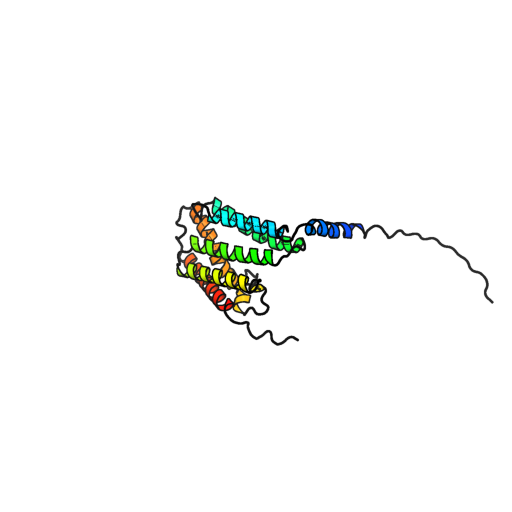4 -2.267 1.00 91.38 201 PHE A C 1
ATOM 1561 O O . PHE A 1 201 ? 12.843 -9.604 -1.332 1.00 91.38 201 PHE A O 1
ATOM 1568 N N . ASP A 1 202 ? 13.193 -9.337 -3.538 1.00 90.06 202 ASP A N 1
ATOM 1569 C CA . ASP A 1 202 ? 11.802 -9.587 -3.945 1.00 90.06 202 ASP A CA 1
ATOM 1570 C C . ASP A 1 202 ? 11.353 -11.008 -3.558 1.00 90.06 202 ASP A C 1
ATOM 1572 O O . ASP A 1 202 ? 10.250 -11.192 -3.046 1.00 90.06 202 ASP A O 1
ATOM 1576 N N . ALA A 1 203 ? 12.214 -12.020 -3.724 1.00 91.62 203 ALA A N 1
ATOM 1577 C CA . ALA A 1 203 ? 11.916 -13.387 -3.296 1.00 91.62 203 ALA A CA 1
ATOM 1578 C C . ALA A 1 203 ? 11.847 -13.530 -1.763 1.00 91.62 203 ALA A C 1
ATOM 1580 O O . ALA A 1 203 ? 10.945 -14.192 -1.250 1.00 91.62 203 ALA A O 1
ATOM 1581 N N . LEU A 1 204 ? 12.768 -12.907 -1.019 1.00 94.19 204 LEU A N 1
ATOM 1582 C CA . LEU A 1 204 ? 12.771 -12.937 0.449 1.00 94.19 204 LEU A CA 1
ATOM 1583 C C . LEU A 1 204 ? 11.553 -12.215 1.041 1.00 94.19 204 LEU A C 1
ATOM 1585 O O . LEU A 1 204 ? 10.904 -12.757 1.934 1.00 94.19 204 LEU A O 1
ATOM 1589 N N . GLY A 1 205 ? 11.211 -11.030 0.531 1.00 93.62 205 GLY A N 1
ATOM 1590 C CA . GLY A 1 205 ? 10.012 -10.301 0.943 1.00 93.62 205 GLY A CA 1
ATOM 1591 C C . GLY A 1 205 ? 8.732 -11.045 0.566 1.00 93.62 205 GLY A C 1
ATOM 1592 O O . GLY A 1 205 ? 7.876 -11.230 1.425 1.00 93.62 205 GLY A O 1
ATOM 1593 N N . GLY A 1 206 ? 8.649 -11.606 -0.645 1.00 94.12 206 GLY A N 1
ATOM 1594 C CA . GLY A 1 206 ? 7.532 -12.460 -1.055 1.00 94.12 206 GLY A CA 1
ATOM 1595 C C . GLY A 1 206 ? 7.352 -13.701 -0.166 1.00 94.12 206 GLY A C 1
ATOM 1596 O O . GLY A 1 206 ? 6.222 -14.072 0.153 1.00 94.12 206 GLY A O 1
ATOM 1597 N N . LEU A 1 207 ? 8.438 -14.318 0.320 1.00 94.38 207 LEU A N 1
ATOM 1598 C CA . LEU A 1 207 ? 8.367 -15.399 1.316 1.00 94.38 207 LEU A CA 1
ATOM 1599 C C . LEU A 1 207 ? 7.829 -14.911 2.671 1.00 94.38 207 LEU A C 1
ATOM 1601 O O . LEU A 1 207 ? 7.037 -15.622 3.297 1.00 94.38 207 LEU A O 1
ATOM 1605 N N . VAL A 1 208 ? 8.201 -13.702 3.113 1.00 94.00 208 VAL A N 1
ATOM 1606 C CA . VAL A 1 208 ? 7.607 -13.078 4.307 1.00 94.00 208 VAL A CA 1
ATOM 1607 C C . VAL A 1 208 ? 6.113 -12.831 4.088 1.00 94.00 208 VAL A C 1
ATOM 1609 O O . VAL A 1 208 ? 5.324 -13.300 4.907 1.00 94.00 208 VAL A O 1
ATOM 1612 N N . THR A 1 209 ? 5.707 -12.217 2.971 1.00 94.56 209 THR A N 1
ATOM 1613 C CA . THR A 1 209 ? 4.296 -11.977 2.617 1.00 94.56 209 THR A CA 1
ATOM 1614 C C . THR A 1 209 ? 3.487 -13.277 2.593 1.00 94.56 209 THR A C 1
ATOM 1616 O O . THR A 1 209 ? 2.384 -13.339 3.142 1.00 94.56 209 THR A O 1
ATOM 1619 N N . LEU A 1 210 ? 4.039 -14.356 2.025 1.00 94.56 210 LEU A N 1
ATOM 1620 C CA . LEU A 1 210 ? 3.407 -15.676 2.038 1.00 94.56 210 LEU A CA 1
ATOM 1621 C C . LEU A 1 210 ? 3.249 -16.205 3.469 1.00 94.56 210 LEU A C 1
ATOM 1623 O O . LEU A 1 210 ? 2.154 -16.624 3.848 1.00 94.56 210 LEU A O 1
ATOM 1627 N N . SER A 1 211 ? 4.312 -16.151 4.280 1.00 92.06 211 SER A N 1
ATOM 1628 C CA . SER A 1 211 ? 4.258 -16.599 5.677 1.00 92.06 211 SER A CA 1
ATOM 1629 C C . SER A 1 211 ? 3.236 -15.805 6.495 1.00 92.06 211 SER A C 1
ATOM 1631 O O . SER A 1 211 ? 2.501 -16.390 7.289 1.00 92.06 211 SER A O 1
ATOM 1633 N N . TYR A 1 212 ? 3.121 -14.499 6.239 1.00 91.19 212 TYR A N 1
ATOM 1634 C CA . TYR A 1 212 ? 2.192 -13.605 6.916 1.00 91.19 212 TYR A CA 1
ATOM 1635 C C . TYR A 1 212 ? 0.739 -13.877 6.495 1.00 91.19 212 TYR A C 1
ATOM 1637 O O . TYR A 1 212 ? -0.133 -13.999 7.351 1.00 91.19 212 TYR A O 1
ATOM 1645 N N . THR A 1 213 ? 0.489 -14.114 5.203 1.00 92.19 213 THR A N 1
ATOM 1646 C CA . THR A 1 213 ? -0.823 -14.538 4.670 1.00 92.19 213 THR A CA 1
ATOM 1647 C C . THR A 1 213 ? -1.301 -15.855 5.283 1.00 92.19 213 THR A C 1
ATOM 1649 O O . THR A 1 213 ? -2.460 -15.971 5.687 1.00 92.19 213 THR A O 1
ATOM 1652 N N . VAL A 1 214 ? -0.410 -16.847 5.397 1.00 91.00 214 VAL A N 1
ATOM 1653 C CA . VAL A 1 214 ? -0.723 -18.121 6.062 1.00 91.00 214 VAL A CA 1
ATOM 1654 C C . VAL A 1 214 ? -0.973 -17.899 7.553 1.00 91.00 214 VAL A C 1
ATOM 1656 O O . VAL A 1 214 ? -1.971 -18.385 8.078 1.00 91.00 214 VAL A O 1
ATOM 1659 N N . ALA A 1 215 ? -0.114 -17.135 8.232 1.00 88.31 215 ALA A N 1
ATOM 1660 C CA . ALA A 1 215 ? -0.241 -16.844 9.657 1.00 88.31 215 ALA A CA 1
ATOM 1661 C C . ALA A 1 215 ? -1.558 -16.140 10.005 1.00 88.31 215 ALA A C 1
ATOM 1663 O O . ALA A 1 215 ? -2.184 -16.488 11.000 1.00 88.31 215 ALA A O 1
ATOM 1664 N N . VAL A 1 216 ? -2.006 -15.207 9.170 1.00 86.25 216 VAL A N 1
ATOM 1665 C CA . VAL A 1 216 ? -3.304 -14.532 9.277 1.00 86.25 216 VAL A CA 1
ATOM 1666 C C . VAL A 1 216 ? -4.488 -15.512 9.247 1.00 86.25 216 VAL A C 1
ATOM 1668 O O . VAL A 1 216 ? -5.484 -15.305 9.941 1.00 86.25 216 VAL A O 1
ATOM 1671 N N . CYS A 1 217 ? -4.385 -16.594 8.472 1.00 85.75 217 CYS A N 1
ATOM 1672 C CA . CYS A 1 217 ? -5.434 -17.610 8.360 1.00 85.75 217 CYS A CA 1
ATOM 1673 C C . CYS A 1 217 ? -5.420 -18.639 9.506 1.00 85.75 217 CYS A C 1
ATOM 1675 O O . CYS A 1 217 ? -6.339 -19.455 9.608 1.00 85.75 217 CYS A O 1
ATOM 1677 N N . LEU A 1 218 ? -4.385 -18.639 10.354 1.00 85.50 218 LEU A N 1
ATOM 1678 C CA . LEU A 1 218 ? -4.233 -19.584 11.460 1.00 85.50 218 LEU A CA 1
ATOM 1679 C C . LEU A 1 218 ? -4.852 -19.049 12.762 1.00 85.50 218 LEU A C 1
ATOM 1681 O O . LEU A 1 218 ? -4.855 -17.842 13.009 1.00 85.50 218 LEU A O 1
ATOM 1685 N N . PRO A 1 219 ? -5.362 -19.937 13.637 1.00 74.31 219 PRO A N 1
ATOM 1686 C CA . PRO A 1 219 ? -5.911 -19.526 14.920 1.00 74.31 219 PRO A CA 1
ATOM 1687 C C . PRO A 1 219 ? -4.839 -18.906 15.839 1.00 74.31 219 PRO A C 1
ATOM 1689 O O . PRO A 1 219 ? -3.648 -19.202 15.699 1.00 74.31 219 PRO A O 1
ATOM 1692 N N . PRO A 1 220 ? -5.260 -18.094 16.827 1.00 73.69 220 PRO A N 1
ATOM 1693 C CA . PRO A 1 220 ? -4.382 -17.531 17.844 1.00 73.69 220 PRO A CA 1
ATOM 1694 C C . PRO A 1 220 ? -3.481 -18.539 18.552 1.00 73.69 220 PRO A C 1
ATOM 1696 O O . PRO A 1 220 ? -3.926 -19.619 18.950 1.00 73.69 220 PRO A O 1
ATOM 1699 N N . ASP A 1 221 ? -2.247 -18.123 18.849 1.00 70.44 221 ASP A N 1
ATOM 1700 C CA . ASP A 1 221 ? -1.397 -18.833 19.805 1.00 70.44 221 ASP A CA 1
ATOM 1701 C C . ASP A 1 221 ? -2.116 -18.927 21.162 1.00 70.44 221 ASP A C 1
ATOM 1703 O O . ASP A 1 221 ? -2.389 -17.915 21.815 1.00 70.44 221 ASP A O 1
ATOM 1707 N N . GLY A 1 222 ? -2.371 -20.150 21.640 1.00 56.97 222 GLY A N 1
ATOM 1708 C CA . GLY A 1 222 ? -3.149 -20.434 22.859 1.00 56.97 222 GLY A CA 1
ATOM 1709 C C . GLY A 1 222 ? -2.564 -19.914 24.186 1.00 56.97 222 GLY A C 1
ATOM 1710 O O . GLY A 1 222 ? -3.053 -20.269 25.259 1.00 56.97 222 GLY A O 1
ATOM 1711 N N . ARG A 1 223 ? -1.522 -19.073 24.146 1.00 55.16 223 ARG A N 1
ATOM 1712 C CA . ARG A 1 223 ? -0.836 -18.500 25.316 1.00 55.16 223 ARG A CA 1
ATOM 1713 C C . ARG A 1 223 ? -1.622 -17.377 26.007 1.00 55.16 223 ARG A C 1
ATOM 1715 O O . ARG A 1 223 ? -1.239 -16.978 27.099 1.00 55.16 223 ARG A O 1
ATOM 1722 N N . SER A 1 224 ? -2.748 -16.927 25.447 1.00 48.16 224 SER A N 1
ATOM 1723 C CA . SER A 1 224 ? -3.621 -15.893 26.041 1.00 48.16 224 SER A CA 1
ATOM 1724 C C . SER A 1 224 ? -4.641 -16.435 27.071 1.00 48.16 224 SER A C 1
ATOM 1726 O O . SER A 1 224 ? -5.707 -15.862 27.277 1.00 48.16 224 SER A O 1
ATOM 1728 N N . ARG A 1 225 ? -4.356 -17.580 27.719 1.00 43.97 225 ARG A N 1
ATOM 1729 C CA . ARG A 1 225 ? -5.261 -18.228 28.699 1.00 43.97 225 ARG A CA 1
ATOM 1730 C C . ARG A 1 225 ? -4.704 -18.314 30.129 1.00 43.97 225 ARG A C 1
ATOM 1732 O O . ARG A 1 225 ? -5.164 -19.137 30.917 1.00 43.97 225 ARG A O 1
ATOM 1739 N N . LYS A 1 226 ? -3.734 -17.460 30.474 1.00 42.50 226 LYS A N 1
ATOM 1740 C CA . LYS A 1 226 ? -3.261 -17.227 31.852 1.00 42.50 226 LYS A CA 1
ATOM 1741 C C . LYS A 1 226 ? -3.185 -15.720 32.113 1.00 42.50 226 LYS A C 1
ATOM 1743 O O . LYS A 1 226 ? -2.277 -15.070 31.613 1.00 42.50 226 LYS A O 1
ATOM 1748 N N . GLY A 1 227 ? -4.152 -15.190 32.861 1.00 42.47 227 GLY A N 1
ATOM 1749 C CA . GLY A 1 227 ? -4.291 -13.749 33.105 1.00 42.47 227 GLY A CA 1
ATOM 1750 C C . GLY A 1 227 ? -5.736 -13.323 33.378 1.00 42.47 227 GLY A C 1
ATOM 1751 O O . GLY A 1 227 ? -6.277 -12.495 32.652 1.00 42.47 227 GLY A O 1
ATOM 1752 N N . LYS A 1 228 ? -6.362 -13.938 34.385 1.00 35.34 228 LYS A N 1
ATOM 1753 C CA . LYS A 1 228 ? -7.465 -13.342 35.151 1.00 35.34 228 LYS A CA 1
ATOM 1754 C C . LYS A 1 228 ? -6.916 -12.998 36.529 1.00 35.34 228 LYS A C 1
ATOM 1756 O O . LYS A 1 228 ? -6.044 -13.782 36.970 1.00 35.34 228 LYS A O 1
#

pLDDT: mean 81.92, std 18.37, range [30.78, 97.44]

Radius of gyration: 26.7 Å; chains: 1; bounding box: 40×63×106 Å

Secondary structure (DSSP, 8-state):
----------------SSSSHHHHHHHHHHHHHTTS-GGGSHHHHHHHHHHHHHHHHHTSSSTTSHHHHHHHHHHHHHHHHHHHHHHHHT---HHHHHHHHHHHHHHHHHHHHHH---HHHHHHHHHHHHHHHHHHHHHSS-GGG-TT--HHHHHHH-S-TTSHHHHHHHIIIIIHHHHHHHHHHHH---TT---HHHHHHHHHHHHHHHHHHHHHHSPPPTTTTS--